Protein AF-A0A443S3N5-F1 (afdb_monomer)

pLDDT: mean 73.11, std 21.59, range [33.75, 98.62]

Mean predicted aligned error: 18.31 Å

Solvent-accessible surface area (backbone atoms only 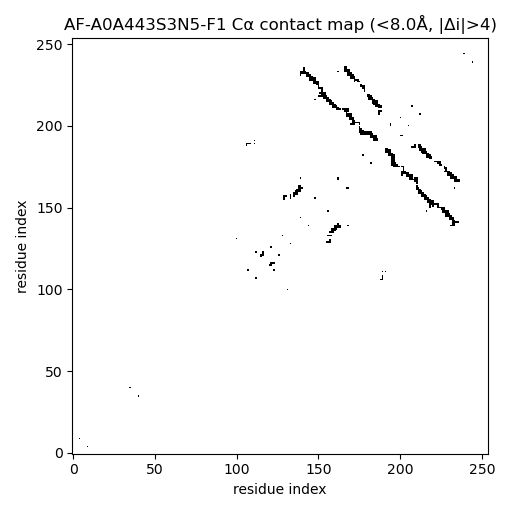— not 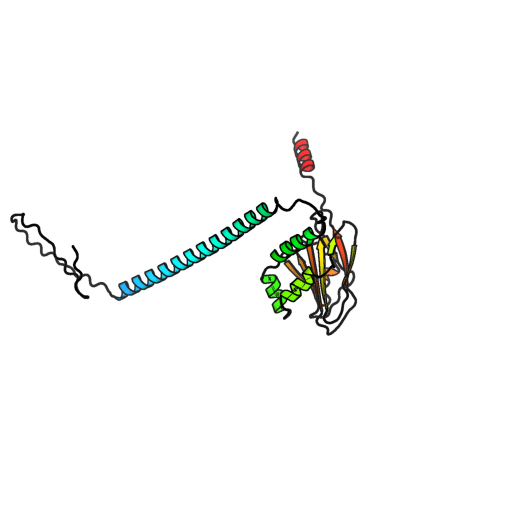comparable to full-atom values): 15302 Å² total; per-residue (Å²): 138,91,81,92,63,82,96,81,64,89,81,83,81,80,85,76,76,96,78,73,86,86,77,95,73,94,69,86,75,78,79,76,79,76,80,74,56,64,66,60,55,51,52,52,51,51,52,52,51,54,53,51,50,53,52,51,52,53,50,52,52,51,51,53,53,51,50,55,55,48,53,56,56,49,52,57,55,52,58,63,62,63,70,76,82,72,88,70,90,78,93,77,82,65,64,63,54,58,54,53,46,53,54,54,52,73,54,62,44,71,65,60,51,53,51,47,45,69,78,38,92,61,59,68,69,58,55,51,46,46,63,71,68,46,86,45,70,44,73,45,41,73,58,84,45,73,52,74,49,79,55,48,66,66,39,73,48,50,37,40,41,30,29,88,84,65,33,34,30,37,38,29,25,92,61,62,59,42,41,82,88,19,35,40,33,44,35,39,79,88,47,76,42,84,43,42,28,73,46,62,68,45,61,37,77,42,70,46,93,40,32,46,40,37,42,38,36,42,32,82,53,88,66,77,53,71,59,38,50,41,36,37,22,29,46,82,72,77,73,76,53,62,64,58,57,46,51,53,54,57,66,72,74,114

Nearest PDB structures (foldseek):
  1sfp-assembly1_A-2  TM=7.087E-01  e=7.069E-05  Bos taurus
  1spp-assembly1_B  TM=7.211E-01  e=2.051E-03  Sus scrofa
  1spp-assembly1_A  TM=6.926E-01  e=2.742E-03  Sus scrofa
  5gu5-assembly1_A  TM=5.080E-01  e=2.742E-03  Mus musculus
  8k11-assembly1_B  TM=4.249E-01  e=2.855E-01  Homo sapiens

Foldseek 3Di:
DADDDDDDDRDDDDDDDPDDDDDDDDDPPPPPPPPDDVVVVVVVVVVVVVVVVVVVVVVVVVVVVVVVVVVVVVVVVVVVVVVPPPPDDDDDPDVVVVVVLVVVVVLCDVVVVVVCCVLDVDDPVVVSCQVVVDPQEEEAAQDKDKDWAAFDAQDKHKHKYAYPVWFKKWKAFCADAAADSWWKWKDARNDIDTDYGRRCPRNDTDIGPTRIIMIMTGHNGDDTDGITMMMMHGDPDPPPPVVVVVVVVVVVVD

Structure (mmCIF, N/CA/C/O backbone):
data_AF-A0A443S3N5-F1
#
_entry.id   AF-A0A443S3N5-F1
#
loop_
_atom_site.group_PDB
_atom_site.id
_atom_site.type_symbol
_atom_site.label_atom_id
_atom_site.label_alt_id
_atom_site.label_comp_id
_atom_site.label_asym_id
_atom_site.label_entity_id
_atom_site.label_seq_id
_atom_site.pdbx_PDB_ins_code
_atom_site.Cartn_x
_atom_site.Cartn_y
_atom_site.Cartn_z
_atom_site.occupancy
_atom_site.B_iso_or_equiv
_atom_site.auth_seq_id
_atom_site.auth_comp_id
_atom_site.auth_asym_id
_atom_site.auth_atom_id
_atom_site.pdbx_PDB_model_num
ATOM 1 N N . MET A 1 1 ? 11.471 78.194 -14.679 1.00 44.59 1 MET A N 1
ATOM 2 C CA . MET A 1 1 ? 11.005 77.476 -15.885 1.00 44.59 1 MET A CA 1
ATOM 3 C C . MET A 1 1 ? 12.242 76.879 -16.533 1.00 44.59 1 MET A C 1
ATOM 5 O O . MET A 1 1 ? 13.174 77.632 -16.765 1.00 44.59 1 MET A O 1
ATOM 9 N N . PHE A 1 2 ? 12.315 75.558 -16.704 1.00 37.72 2 PHE A N 1
ATOM 10 C CA . PHE A 1 2 ? 13.486 74.901 -17.297 1.00 37.72 2 PHE A CA 1
ATOM 11 C C . PHE A 1 2 ? 13.212 74.649 -18.780 1.00 37.72 2 PHE A C 1
ATOM 13 O O . PHE A 1 2 ? 12.284 73.916 -19.113 1.00 37.72 2 PHE A O 1
ATOM 20 N N . THR A 1 3 ? 13.994 75.263 -19.664 1.00 45.47 3 THR A N 1
ATOM 21 C CA . THR A 1 3 ? 14.007 74.958 -21.101 1.00 45.47 3 THR A CA 1
ATOM 22 C C . THR A 1 3 ? 15.153 74.000 -21.391 1.00 45.47 3 THR A C 1
ATOM 24 O O . THR A 1 3 ? 16.305 74.289 -21.083 1.00 45.47 3 THR A O 1
ATOM 27 N N . TYR A 1 4 ? 14.824 72.841 -21.957 1.00 35.41 4 TYR A N 1
ATOM 28 C CA . TYR A 1 4 ? 15.794 71.818 -22.335 1.00 35.41 4 TYR A CA 1
ATOM 29 C C . TYR A 1 4 ? 16.444 72.213 -23.667 1.00 35.41 4 TYR A C 1
ATOM 31 O O . TYR A 1 4 ? 15.754 72.290 -24.683 1.00 35.41 4 TYR A O 1
ATOM 39 N N . VAL A 1 5 ? 17.758 72.448 -23.678 1.00 43.16 5 VAL A N 1
ATOM 40 C CA . VAL A 1 5 ? 18.537 72.638 -24.909 1.00 43.16 5 VAL A CA 1
ATOM 41 C C . VAL A 1 5 ? 19.664 71.606 -24.931 1.00 43.16 5 VAL A C 1
ATOM 43 O O . VAL A 1 5 ? 20.577 71.655 -24.122 1.00 43.16 5 VAL A O 1
ATOM 46 N N . SER A 1 6 ? 19.538 70.642 -25.844 1.00 50.00 6 SER A N 1
ATOM 47 C CA . SER A 1 6 ? 20.599 69.821 -26.449 1.00 50.00 6 SER A CA 1
ATOM 48 C C . SER A 1 6 ? 21.860 69.493 -25.614 1.00 50.00 6 SER A C 1
ATOM 50 O O . SER A 1 6 ? 22.855 70.210 -25.618 1.00 50.00 6 SER A O 1
ATOM 52 N N . ASN A 1 7 ? 21.819 68.294 -25.041 1.00 54.44 7 ASN A N 1
ATOM 53 C CA . ASN A 1 7 ? 22.862 67.283 -24.831 1.00 54.44 7 ASN A CA 1
ATOM 54 C C . ASN A 1 7 ? 24.239 67.518 -24.202 1.00 54.44 7 ASN A C 1
ATOM 56 O O . ASN A 1 7 ? 24.823 66.483 -23.920 1.00 54.44 7 ASN A O 1
ATOM 60 N N . ASP A 1 8 ? 24.742 68.706 -23.858 1.00 49.53 8 ASP A N 1
ATOM 61 C CA . ASP A 1 8 ? 26.007 68.721 -23.076 1.00 49.53 8 ASP A CA 1
ATOM 62 C C . ASP A 1 8 ? 26.184 69.822 -22.021 1.00 49.53 8 ASP A C 1
ATOM 64 O O . ASP A 1 8 ? 27.174 69.789 -21.295 1.00 49.53 8 ASP A O 1
ATOM 68 N N . TYR A 1 9 ? 25.229 70.735 -21.814 1.00 45.62 9 TYR A N 1
ATOM 69 C CA . TYR A 1 9 ? 25.302 71.681 -20.690 1.00 45.62 9 TYR A CA 1
ATOM 70 C C . TYR A 1 9 ? 23.919 72.026 -20.125 1.00 45.62 9 TYR A C 1
ATOM 72 O O . TYR A 1 9 ? 22.977 72.288 -20.866 1.00 45.62 9 TYR A O 1
ATOM 80 N N . ILE A 1 10 ? 23.803 72.054 -18.791 1.00 46.88 10 ILE A N 1
ATOM 81 C CA . ILE A 1 10 ? 22.663 72.664 -18.093 1.00 46.88 10 ILE A CA 1
ATOM 82 C C . ILE A 1 10 ? 23.037 74.120 -17.827 1.00 46.88 10 ILE A C 1
ATOM 84 O O . ILE A 1 10 ? 23.862 74.407 -16.959 1.00 46.88 10 ILE A O 1
ATOM 88 N N . GLU A 1 11 ? 22.441 75.040 -18.576 1.00 44.25 11 GLU A N 1
ATOM 89 C CA . GLU A 1 11 ? 22.600 76.471 -18.339 1.00 44.25 11 GLU A CA 1
ATOM 90 C C . GLU A 1 11 ? 21.550 76.931 -17.313 1.00 44.25 11 GLU A C 1
ATOM 92 O O . GLU A 1 11 ? 20.346 76.939 -17.574 1.00 44.25 11 GLU A O 1
ATOM 97 N N . CYS A 1 12 ? 21.993 77.265 -16.099 1.00 40.56 12 CYS A N 1
ATOM 98 C CA . CYS A 1 12 ? 21.127 77.832 -15.066 1.00 40.56 12 CYS A CA 1
ATOM 99 C C . CYS A 1 12 ? 20.972 79.339 -15.292 1.00 40.56 12 CYS A C 1
ATOM 101 O O . CYS A 1 12 ? 21.786 80.129 -14.814 1.00 40.56 12 CYS A O 1
ATOM 103 N N . THR A 1 13 ? 19.908 79.758 -15.972 1.00 47.44 13 THR A N 1
ATOM 104 C CA . THR A 1 13 ? 19.515 81.171 -16.007 1.00 47.44 13 THR A CA 1
ATOM 105 C C . THR A 1 13 ? 18.765 81.506 -14.714 1.00 47.44 13 THR A C 1
ATOM 107 O O . THR A 1 13 ? 17.619 81.097 -14.522 1.00 47.44 13 THR A O 1
ATOM 110 N N . MET A 1 14 ? 19.408 82.224 -13.788 1.00 46.44 14 MET A N 1
ATOM 111 C CA . MET A 1 14 ? 18.693 82.849 -12.672 1.00 46.44 14 MET A CA 1
ATOM 112 C C . MET A 1 14 ? 17.976 84.095 -13.195 1.00 46.44 14 MET A C 1
ATOM 114 O O . MET A 1 14 ? 18.623 85.056 -13.603 1.00 46.44 14 MET A O 1
ATOM 118 N N . LEU A 1 15 ? 16.643 84.076 -13.180 1.00 44.78 15 LEU A N 1
ATOM 119 C CA . LEU A 1 15 ? 15.837 85.287 -13.315 1.00 44.78 15 LEU A CA 1
ATOM 120 C C . LEU A 1 15 ? 15.996 86.090 -12.020 1.00 44.78 15 LEU A C 1
ATOM 122 O O . LEU A 1 15 ? 15.483 85.682 -10.978 1.00 44.78 15 LEU A O 1
ATOM 126 N N . PHE A 1 16 ? 16.739 87.192 -12.081 1.00 45.56 16 PHE A N 1
ATOM 127 C CA . PHE A 1 16 ? 16.712 88.207 -11.035 1.00 45.56 16 PHE A CA 1
ATOM 128 C C . PHE A 1 16 ? 15.602 89.203 -11.366 1.00 45.56 16 PHE A C 1
ATOM 130 O O . PHE A 1 16 ? 15.544 89.736 -12.469 1.00 45.56 16 PHE A O 1
ATOM 137 N N . ASP A 1 17 ? 14.701 89.385 -10.407 1.00 47.09 17 ASP A N 1
ATOM 138 C CA . ASP A 1 17 ? 13.668 90.415 -10.410 1.00 47.09 17 ASP A CA 1
ATOM 139 C C . ASP A 1 17 ? 14.353 91.779 -10.198 1.00 47.09 17 ASP A C 1
ATOM 141 O O . ASP A 1 17 ? 15.136 91.942 -9.256 1.00 47.09 17 ASP A O 1
ATOM 145 N N . ASP A 1 18 ? 14.100 92.740 -11.087 1.00 49.28 18 ASP A N 1
ATOM 146 C CA . ASP A 1 18 ? 14.873 93.982 -11.295 1.00 49.28 18 ASP A CA 1
ATOM 147 C C . ASP A 1 18 ? 14.702 95.060 -10.202 1.00 49.28 18 ASP A C 1
ATOM 149 O O . ASP A 1 18 ? 14.821 96.258 -10.449 1.00 49.28 18 ASP A O 1
ATOM 153 N N . ASN A 1 19 ? 14.448 94.676 -8.953 1.00 53.84 19 ASN A N 1
ATOM 154 C CA . ASN A 1 19 ? 14.294 95.627 -7.857 1.00 53.84 19 ASN A CA 1
ATOM 155 C C . ASN A 1 19 ? 15.086 95.201 -6.625 1.00 53.84 19 ASN A C 1
ATOM 157 O O . ASN A 1 19 ? 14.495 94.856 -5.606 1.00 53.84 19 ASN A O 1
ATOM 161 N N . PHE A 1 20 ? 16.419 95.283 -6.666 1.00 43.84 20 PHE A N 1
ATOM 162 C CA . PHE A 1 20 ? 17.161 95.527 -5.428 1.00 43.84 20 PHE A CA 1
ATOM 163 C C . PHE A 1 20 ? 18.487 96.253 -5.661 1.00 43.84 20 PHE A C 1
ATOM 165 O O . PHE A 1 20 ? 19.402 95.778 -6.331 1.00 43.84 20 PHE A O 1
ATOM 172 N N . VAL A 1 21 ? 18.547 97.444 -5.071 1.00 45.81 21 VAL A N 1
ATOM 173 C CA . VAL A 1 21 ? 19.652 98.393 -5.095 1.00 45.81 21 VAL A CA 1
ATOM 174 C C . VAL A 1 21 ? 20.856 97.837 -4.330 1.00 45.81 21 VAL A C 1
ATOM 176 O O . VAL A 1 21 ? 20.803 97.578 -3.132 1.00 45.81 21 VAL A O 1
ATOM 179 N N . ASP A 1 22 ? 21.937 97.669 -5.081 1.00 50.25 22 ASP A N 1
ATOM 180 C CA . ASP A 1 22 ? 23.312 98.068 -4.780 1.00 50.25 22 ASP A CA 1
ATOM 181 C C . ASP A 1 22 ? 23.783 97.981 -3.312 1.00 50.25 22 ASP A C 1
ATOM 183 O O . ASP A 1 22 ? 23.645 98.908 -2.517 1.00 50.25 22 ASP A O 1
ATOM 187 N N . THR A 1 23 ? 24.469 96.888 -2.970 1.00 46.44 23 THR A N 1
ATOM 188 C CA . THR A 1 23 ? 25.600 96.945 -2.031 1.00 46.44 23 THR A CA 1
ATOM 189 C C . THR A 1 23 ? 26.652 95.896 -2.387 1.00 46.44 23 THR A C 1
ATOM 191 O O . THR A 1 23 ? 26.477 94.686 -2.250 1.00 46.44 23 THR A O 1
ATOM 194 N N . LYS A 1 24 ? 27.800 96.408 -2.830 1.00 51.16 24 LYS A N 1
ATOM 195 C CA . LYS A 1 24 ? 29.074 95.715 -3.034 1.00 51.16 24 LYS A CA 1
ATOM 196 C C . LYS A 1 24 ? 29.395 94.691 -1.937 1.00 51.16 24 LYS A C 1
ATOM 198 O O . LYS A 1 24 ? 29.743 95.059 -0.817 1.00 51.16 24 LYS A O 1
ATOM 203 N N . ARG A 1 25 ? 29.497 93.419 -2.328 1.00 43.44 25 ARG A N 1
ATOM 204 C CA . ARG A 1 25 ? 30.559 92.506 -1.871 1.00 43.44 25 ARG A CA 1
ATOM 205 C C . ARG A 1 25 ? 30.738 91.381 -2.885 1.00 43.44 25 ARG A C 1
ATOM 207 O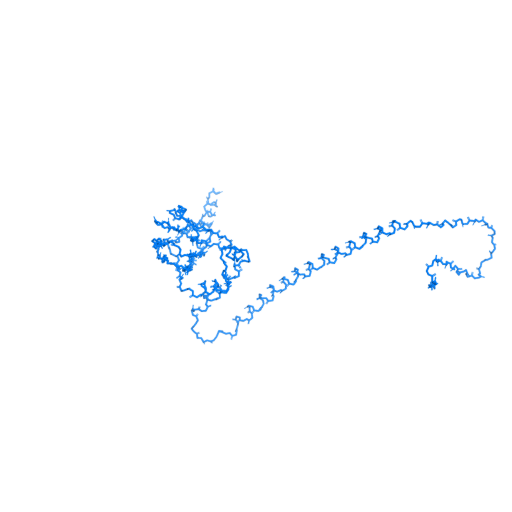 O . ARG A 1 25 ? 30.003 90.402 -2.902 1.00 43.44 25 ARG A O 1
ATOM 214 N N . SER A 1 26 ? 31.759 91.556 -3.718 1.00 52.62 26 SER A N 1
ATOM 215 C CA . SER A 1 26 ? 32.372 90.515 -4.538 1.00 52.62 26 SER A CA 1
ATOM 216 C C . SER A 1 26 ? 32.720 89.304 -3.662 1.00 52.62 26 SER A C 1
ATOM 218 O O . SER A 1 26 ? 33.676 89.327 -2.886 1.00 52.62 26 SER A O 1
ATOM 220 N N . LYS A 1 27 ? 31.909 88.251 -3.759 1.00 49.84 27 LYS A N 1
ATOM 221 C CA . LYS A 1 27 ? 32.319 86.878 -3.476 1.00 49.84 27 LYS A CA 1
ATOM 222 C C . LYS A 1 27 ? 32.252 86.156 -4.810 1.00 49.84 27 LYS A C 1
ATOM 224 O O . LYS A 1 27 ? 31.162 85.869 -5.291 1.00 49.84 27 LYS A O 1
ATOM 229 N N . GLN A 1 28 ? 33.413 85.894 -5.407 1.00 51.84 28 GLN A N 1
ATOM 230 C CA . GLN A 1 28 ? 33.534 84.905 -6.473 1.00 51.84 28 GLN A CA 1
ATOM 231 C C . GLN A 1 28 ? 33.019 83.574 -5.922 1.00 51.84 28 GLN A C 1
ATOM 233 O O . GLN A 1 28 ? 33.701 82.887 -5.162 1.00 51.84 28 GLN A O 1
ATOM 238 N N . SER A 1 29 ? 31.783 83.229 -6.263 1.00 50.41 29 SER A N 1
ATOM 239 C CA . SER A 1 29 ? 31.276 81.878 -6.120 1.00 50.41 29 SER A CA 1
ATOM 240 C C . SER A 1 29 ? 32.044 81.022 -7.122 1.00 50.41 29 SER A C 1
ATOM 242 O O . SER A 1 29 ? 31.748 80.999 -8.314 1.00 50.41 29 SER A O 1
ATOM 244 N N . HIS A 1 30 ? 33.091 80.346 -6.646 1.00 45.75 30 HIS A N 1
ATOM 245 C CA . HIS A 1 30 ? 33.722 79.270 -7.396 1.00 45.75 30 HIS A CA 1
ATOM 246 C C . HIS A 1 30 ? 32.669 78.193 -7.656 1.00 45.75 30 HIS A C 1
ATOM 248 O O . HIS A 1 30 ? 32.371 77.365 -6.795 1.00 45.75 30 HIS A O 1
ATOM 254 N N . CYS A 1 31 ? 32.093 78.230 -8.854 1.00 48.62 31 CYS A N 1
ATOM 255 C CA . CYS A 1 31 ? 31.265 77.165 -9.381 1.00 48.62 31 CYS A CA 1
ATOM 256 C C . CYS A 1 31 ? 32.191 75.963 -9.612 1.00 48.62 31 CYS A C 1
ATOM 258 O O . CYS A 1 31 ? 32.891 75.883 -10.621 1.00 48.62 31 CYS A O 1
ATOM 260 N N . ARG A 1 32 ? 32.295 75.071 -8.619 1.00 52.47 32 ARG A N 1
ATOM 261 C CA . ARG A 1 32 ? 32.972 73.786 -8.795 1.00 52.47 32 ARG A CA 1
ATOM 262 C C . ARG A 1 32 ? 32.095 72.943 -9.707 1.00 52.47 32 ARG A C 1
ATOM 264 O O . ARG A 1 32 ? 31.075 72.419 -9.271 1.00 52.47 32 ARG A O 1
ATOM 271 N N . VAL A 1 33 ? 32.510 72.819 -10.962 1.00 55.59 33 VAL A N 1
ATOM 272 C CA . VAL A 1 33 ? 32.003 71.786 -11.861 1.00 55.59 33 VAL A CA 1
ATOM 273 C C . VAL 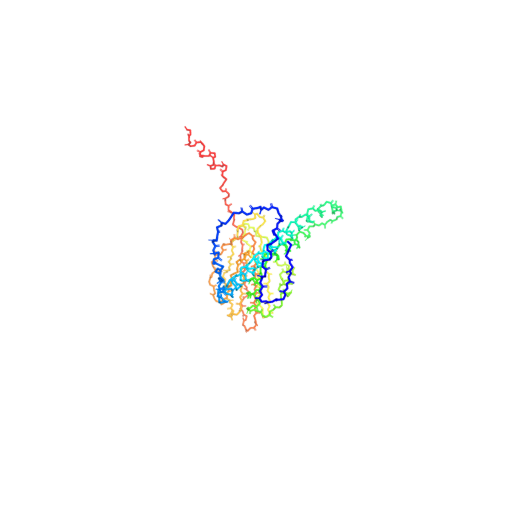A 1 33 ? 32.433 70.452 -11.255 1.00 55.59 33 VAL A C 1
ATOM 275 O O . VAL A 1 33 ? 33.608 70.094 -11.278 1.00 55.59 33 VAL A O 1
ATOM 278 N N . VAL A 1 34 ? 31.497 69.770 -10.597 1.00 62.28 34 VAL A N 1
ATOM 279 C CA . VAL A 1 34 ? 31.722 68.417 -10.091 1.00 62.28 34 VAL A CA 1
ATOM 280 C C . VAL A 1 34 ? 31.658 67.500 -11.299 1.00 62.28 34 VAL A C 1
ATOM 282 O O . VAL A 1 34 ? 30.585 67.226 -11.829 1.00 62.28 34 VAL A O 1
ATOM 285 N N . GLU A 1 35 ? 32.822 67.069 -11.765 1.00 68.38 35 GLU A N 1
ATOM 286 C CA . GLU A 1 35 ? 32.930 66.110 -12.853 1.00 68.38 35 GLU A CA 1
ATOM 287 C C . GLU A 1 35 ? 32.424 64.754 -12.341 1.00 68.38 35 GLU A C 1
ATOM 289 O O . GLU A 1 35 ? 33.090 64.054 -11.573 1.00 68.38 35 GLU A O 1
ATOM 294 N N . ILE A 1 36 ? 31.179 64.412 -12.682 1.00 73.69 36 ILE A N 1
ATOM 295 C CA . ILE A 1 36 ? 30.594 63.126 -12.308 1.00 73.69 36 ILE A CA 1
ATOM 296 C C . ILE A 1 36 ? 31.338 62.056 -13.101 1.00 73.69 36 ILE A C 1
ATOM 298 O O . ILE A 1 36 ? 31.193 61.938 -14.318 1.00 73.69 36 ILE A O 1
ATOM 302 N N . ASN A 1 37 ? 32.153 61.266 -12.406 1.00 84.75 37 ASN A N 1
ATOM 303 C CA . ASN A 1 37 ? 32.876 60.164 -13.022 1.00 84.75 37 ASN A CA 1
ATOM 304 C C . ASN A 1 37 ? 31.864 59.155 -13.597 1.00 84.75 37 ASN A C 1
ATOM 306 O O . ASN A 1 37 ? 31.099 58.517 -12.867 1.00 84.75 37 ASN A O 1
ATOM 310 N N . LYS A 1 38 ? 31.889 59.023 -14.929 1.00 85.88 38 LYS A N 1
ATOM 311 C CA . LYS A 1 38 ? 30.985 58.187 -15.736 1.00 85.88 38 LYS A CA 1
ATOM 312 C C . LYS A 1 38 ? 30.927 56.733 -15.255 1.00 85.88 38 LYS A C 1
ATOM 314 O O . LYS A 1 38 ? 29.896 56.085 -15.404 1.00 85.88 38 LYS A O 1
ATOM 319 N N . THR A 1 39 ? 31.990 56.243 -14.616 1.00 86.25 39 THR A N 1
ATOM 320 C CA . THR A 1 39 ? 32.053 54.896 -14.032 1.00 86.25 39 THR A CA 1
ATOM 321 C C . THR A 1 39 ? 31.076 54.735 -12.868 1.00 86.25 39 THR A C 1
ATOM 323 O O . THR A 1 39 ? 30.343 53.752 -12.818 1.00 86.25 39 THR A O 1
ATOM 326 N N . TYR A 1 40 ? 31.002 55.712 -11.957 1.00 85.25 40 TYR A N 1
ATOM 327 C CA . TYR A 1 40 ? 30.057 55.656 -10.836 1.00 85.25 40 TYR A CA 1
ATOM 328 C C . TYR A 1 40 ? 28.612 55.814 -11.305 1.00 85.25 40 TYR A C 1
ATOM 330 O O . TYR A 1 40 ? 27.727 55.157 -10.763 1.00 85.25 40 TYR A O 1
ATOM 338 N N . LEU A 1 41 ? 28.380 56.622 -12.345 1.00 86.31 41 LEU A N 1
ATOM 339 C CA . LEU A 1 41 ? 27.061 56.737 -12.965 1.00 86.31 41 LEU A CA 1
ATOM 340 C C . LEU A 1 41 ? 26.623 55.401 -13.584 1.00 86.31 41 LEU A C 1
ATOM 342 O O . LEU A 1 41 ? 25.505 54.956 -13.343 1.00 86.31 41 LEU A O 1
ATOM 346 N N . LEU A 1 42 ? 27.513 54.724 -14.317 1.00 88.50 42 LEU A N 1
ATOM 347 C CA . LEU A 1 42 ? 27.230 53.412 -14.904 1.00 88.50 42 LEU A CA 1
ATOM 348 C C . LEU A 1 42 ? 26.936 52.354 -13.829 1.00 88.50 42 LEU A C 1
ATOM 350 O O . LEU A 1 42 ? 25.961 51.616 -13.950 1.00 88.50 42 LEU A O 1
ATOM 354 N N . ILE A 1 43 ? 27.736 52.307 -12.758 1.00 89.31 43 ILE A N 1
ATOM 355 C CA . ILE A 1 43 ? 27.509 51.386 -11.633 1.00 89.31 43 ILE A CA 1
ATOM 356 C C . ILE A 1 43 ? 26.153 51.666 -10.975 1.00 89.31 43 ILE A C 1
ATOM 358 O O . ILE A 1 43 ? 25.395 50.730 -10.731 1.00 89.31 43 ILE A O 1
ATOM 362 N N . ALA A 1 44 ? 25.811 52.935 -10.734 1.00 88.88 44 ALA A N 1
ATOM 363 C CA . ALA A 1 44 ? 24.524 53.308 -10.153 1.00 88.88 44 ALA A CA 1
ATOM 364 C C . ALA A 1 44 ? 23.340 52.873 -11.035 1.00 88.88 44 ALA A C 1
ATOM 366 O O . ALA A 1 44 ? 22.348 52.362 -10.516 1.00 88.88 44 ALA A O 1
ATOM 367 N N . VAL A 1 45 ? 23.460 53.006 -12.361 1.00 91.81 45 VAL A N 1
ATOM 368 C CA . VAL A 1 45 ? 22.440 52.540 -13.315 1.00 91.81 45 VAL A CA 1
ATOM 369 C C . VAL A 1 45 ? 22.302 51.018 -13.279 1.00 91.81 45 VAL A C 1
ATOM 371 O O . VAL A 1 45 ? 21.182 50.518 -13.208 1.00 91.81 45 VAL A O 1
ATOM 374 N N . ILE A 1 46 ? 23.410 50.270 -13.272 1.00 92.56 46 ILE A N 1
ATOM 375 C CA . ILE A 1 46 ? 23.372 48.801 -13.193 1.00 92.56 46 ILE A CA 1
ATOM 376 C C . ILE A 1 46 ? 22.696 48.350 -11.896 1.00 92.56 46 ILE A C 1
ATOM 378 O O . ILE A 1 46 ? 21.799 47.510 -11.934 1.00 92.56 46 ILE A O 1
ATOM 382 N N . VAL A 1 47 ? 23.077 48.935 -10.756 1.00 92.31 47 VAL A N 1
ATOM 383 C CA . VAL A 1 47 ? 22.462 48.627 -9.458 1.00 92.31 47 VAL A CA 1
ATOM 384 C C . VAL A 1 47 ? 20.957 48.902 -9.503 1.00 92.31 47 VAL A C 1
ATOM 386 O O . VAL A 1 47 ? 20.173 48.029 -9.136 1.00 92.31 47 VAL A O 1
ATOM 389 N N . LEU A 1 48 ? 20.536 50.058 -10.023 1.00 91.69 48 LEU A N 1
ATOM 390 C CA . LEU A 1 48 ? 19.120 50.406 -10.156 1.00 91.69 48 LEU A CA 1
ATOM 391 C C . LEU A 1 48 ? 18.347 49.390 -11.015 1.00 91.69 48 LEU A C 1
ATOM 393 O O . LEU A 1 48 ? 17.251 48.982 -10.637 1.00 91.69 48 LEU A O 1
ATOM 397 N N . VAL A 1 49 ? 18.922 48.945 -12.137 1.00 92.69 49 VAL A N 1
ATOM 398 C CA . VAL A 1 49 ? 18.309 47.938 -13.019 1.00 92.69 49 VAL A CA 1
ATOM 399 C C . VAL A 1 49 ? 18.168 46.590 -12.311 1.00 92.69 49 VAL A C 1
ATOM 401 O O . VAL A 1 49 ? 17.105 45.975 -12.381 1.00 92.69 49 VAL A O 1
ATOM 404 N N . VAL A 1 50 ? 19.193 46.143 -11.579 1.00 92.69 50 VAL A N 1
ATOM 405 C CA . VAL A 1 50 ? 19.133 44.892 -10.802 1.00 92.69 50 VAL A CA 1
ATOM 406 C C . VAL A 1 50 ? 18.033 44.957 -9.736 1.00 92.69 50 VAL A C 1
ATOM 408 O O . VAL A 1 50 ? 17.249 44.014 -9.607 1.00 92.69 50 VAL A O 1
ATOM 411 N N . PHE A 1 51 ? 17.919 46.079 -9.017 1.00 91.69 51 PHE A N 1
ATOM 412 C CA . PHE A 1 51 ? 16.846 46.286 -8.039 1.00 91.69 51 PHE A CA 1
ATOM 413 C C . PHE A 1 51 ? 15.456 46.290 -8.687 1.00 91.69 51 PHE A C 1
ATOM 415 O O . PHE A 1 51 ? 14.531 45.686 -8.143 1.00 91.69 51 PHE A O 1
ATOM 422 N N . LEU A 1 52 ? 15.305 46.916 -9.858 1.00 90.69 52 LEU A N 1
ATOM 423 C CA . LEU A 1 52 ? 14.039 46.941 -10.593 1.00 90.69 52 LEU A CA 1
ATOM 424 C C . LEU A 1 52 ? 13.606 45.527 -11.014 1.00 90.69 52 LEU A C 1
ATOM 426 O O . LEU A 1 52 ? 12.451 45.155 -10.822 1.00 90.69 52 LEU A O 1
ATOM 430 N N . ILE A 1 53 ? 14.536 44.718 -11.533 1.00 91.25 53 ILE A N 1
ATOM 431 C CA . ILE A 1 53 ? 14.265 43.326 -11.924 1.00 91.25 53 ILE A CA 1
ATOM 432 C C . ILE A 1 53 ? 13.841 42.502 -10.703 1.00 91.25 53 ILE A C 1
ATOM 434 O O . ILE A 1 53 ? 12.830 41.805 -10.756 1.00 91.25 53 ILE A O 1
ATOM 438 N N . ALA A 1 54 ? 14.559 42.616 -9.581 1.00 90.62 54 ALA A N 1
ATOM 439 C CA . ALA A 1 54 ? 14.211 41.908 -8.349 1.00 90.62 54 ALA A CA 1
ATOM 440 C C . ALA A 1 54 ? 12.815 42.296 -7.820 1.00 90.62 54 ALA A C 1
ATOM 442 O O . ALA A 1 54 ? 12.053 41.438 -7.364 1.00 90.62 54 ALA A O 1
ATOM 443 N N . PHE A 1 55 ? 12.449 43.576 -7.919 1.00 91.81 55 PHE A N 1
ATOM 444 C CA . PHE A 1 55 ? 11.128 44.069 -7.531 1.00 91.81 55 PHE A CA 1
ATOM 445 C C . PHE A 1 55 ? 10.013 43.528 -8.441 1.00 91.81 55 PHE A C 1
ATOM 447 O O . PHE A 1 55 ? 8.975 43.083 -7.954 1.00 91.81 55 PHE A O 1
ATOM 454 N N . ILE A 1 56 ? 10.240 43.483 -9.758 1.00 91.00 56 ILE A N 1
ATOM 455 C CA . ILE A 1 56 ? 9.282 42.902 -10.712 1.00 91.00 56 ILE A CA 1
ATOM 456 C C . ILE A 1 56 ? 9.103 41.402 -10.447 1.00 91.00 56 ILE A C 1
ATOM 458 O O . ILE A 1 56 ? 7.972 40.924 -10.379 1.00 91.00 56 ILE A O 1
ATOM 462 N N . CYS A 1 57 ? 10.194 40.661 -10.232 1.00 91.44 57 CYS A N 1
ATOM 463 C CA . CYS A 1 57 ? 10.134 39.227 -9.947 1.00 91.44 57 CYS A CA 1
ATOM 464 C C . CYS A 1 57 ? 9.354 38.921 -8.660 1.00 91.44 57 CYS A C 1
ATOM 466 O O . CYS A 1 57 ? 8.509 38.028 -8.655 1.00 91.44 57 CYS A O 1
ATOM 468 N N . THR A 1 58 ? 9.586 39.673 -7.579 1.00 90.44 58 THR A N 1
ATOM 469 C CA . THR A 1 58 ? 8.837 39.479 -6.324 1.00 90.44 58 THR A CA 1
ATOM 470 C C . THR A 1 58 ? 7.360 39.854 -6.471 1.00 90.44 58 THR A C 1
ATOM 472 O O . THR A 1 58 ? 6.501 39.131 -5.965 1.00 90.44 58 THR A O 1
ATOM 475 N N . GLY A 1 59 ? 7.044 40.906 -7.235 1.00 92.31 59 GLY A N 1
ATOM 476 C CA . GLY A 1 59 ? 5.669 41.265 -7.587 1.00 92.31 59 GLY A CA 1
ATOM 477 C C . GLY A 1 59 ? 4.941 40.170 -8.375 1.00 92.31 59 GLY A C 1
ATOM 478 O O . GLY A 1 59 ? 3.809 39.824 -8.041 1.00 92.31 59 GLY A O 1
ATOM 479 N N . LEU A 1 60 ? 5.597 39.568 -9.373 1.00 90.19 60 LEU A N 1
ATOM 480 C CA . LEU A 1 60 ? 5.026 38.471 -10.164 1.00 90.19 60 LEU A CA 1
ATOM 481 C C . LEU A 1 60 ? 4.779 37.215 -9.321 1.00 90.19 60 LEU A C 1
ATOM 483 O O . LEU A 1 60 ? 3.713 36.612 -9.435 1.00 90.19 60 LEU A O 1
ATOM 487 N N . ILE A 1 61 ? 5.711 36.856 -8.431 1.00 90.25 61 ILE A N 1
ATOM 488 C CA . ILE A 1 61 ? 5.531 35.736 -7.491 1.00 90.25 61 ILE A CA 1
ATOM 489 C C . ILE A 1 61 ? 4.324 35.992 -6.579 1.00 90.25 61 ILE A C 1
ATOM 491 O O . ILE A 1 61 ? 3.503 35.099 -6.373 1.00 90.25 61 ILE A O 1
ATOM 495 N N . PHE A 1 62 ? 4.170 37.217 -6.069 1.00 90.12 62 PHE A N 1
ATOM 496 C CA . PHE A 1 62 ? 3.039 37.581 -5.217 1.00 90.12 62 PHE A CA 1
ATOM 497 C C . PHE A 1 62 ? 1.695 37.525 -5.961 1.00 90.12 62 PHE A C 1
ATOM 499 O O . PHE A 1 62 ? 0.719 37.003 -5.422 1.00 90.12 62 PHE A O 1
ATOM 506 N N . ILE A 1 63 ? 1.642 38.011 -7.208 1.00 88.88 63 ILE A N 1
ATOM 507 C CA . ILE A 1 63 ? 0.449 37.914 -8.064 1.00 88.88 63 ILE A CA 1
ATOM 508 C C . ILE A 1 63 ? 0.094 36.446 -8.319 1.00 88.88 63 ILE A C 1
ATOM 510 O O . ILE A 1 63 ? -1.066 36.068 -8.171 1.00 88.88 63 ILE A O 1
ATOM 514 N N . HIS A 1 64 ? 1.083 35.608 -8.634 1.00 87.94 64 HIS A N 1
ATOM 515 C CA . HIS A 1 64 ? 0.863 34.183 -8.873 1.00 87.94 64 HIS A CA 1
ATOM 516 C C . HIS A 1 64 ? 0.342 33.468 -7.618 1.00 87.94 64 HIS A C 1
ATOM 518 O O . HIS A 1 64 ? -0.576 32.655 -7.703 1.00 87.94 64 HIS A O 1
ATOM 524 N N . PHE A 1 65 ? 0.871 33.805 -6.438 1.00 85.56 65 PHE A N 1
ATOM 525 C CA . PHE A 1 65 ? 0.383 33.268 -5.168 1.00 85.56 65 PHE A CA 1
ATOM 526 C C . PHE A 1 65 ? -1.058 33.713 -4.871 1.00 85.56 65 PHE A C 1
ATOM 528 O O . PHE A 1 65 ? -1.876 32.919 -4.412 1.00 85.56 65 PHE A O 1
ATOM 535 N N . LYS A 1 66 ? -1.404 34.970 -5.179 1.00 86.62 66 LYS A N 1
ATOM 536 C CA . LYS A 1 66 ? -2.775 35.481 -5.031 1.00 86.62 66 LYS A CA 1
ATOM 537 C C . LYS A 1 66 ? -3.764 34.858 -6.014 1.00 86.62 66 LYS A C 1
ATOM 539 O O . LYS A 1 66 ? -4.906 34.640 -5.626 1.00 86.62 66 LYS A O 1
ATOM 544 N N . LEU A 1 67 ? -3.335 34.550 -7.237 1.00 82.00 67 LEU A N 1
ATOM 545 C CA . LEU A 1 67 ? -4.141 33.816 -8.217 1.00 82.00 67 LEU A CA 1
ATOM 546 C C . LEU A 1 67 ? -4.451 32.394 -7.739 1.00 82.00 67 LEU A C 1
ATOM 548 O O . LEU A 1 67 ? -5.614 32.007 -7.765 1.00 82.00 67 LEU A O 1
ATOM 552 N N . ILE A 1 68 ? -3.456 31.676 -7.204 1.00 80.44 68 ILE A N 1
ATOM 553 C CA . ILE A 1 68 ? -3.655 30.333 -6.631 1.00 80.44 68 ILE A CA 1
ATOM 554 C C . ILE A 1 68 ? -4.671 30.380 -5.476 1.00 80.44 68 ILE A C 1
ATOM 556 O O . ILE A 1 68 ? -5.633 29.618 -5.464 1.00 80.44 68 ILE A O 1
ATOM 560 N N . GLN A 1 69 ? -4.530 31.336 -4.549 1.00 77.44 69 GLN A N 1
ATOM 561 C CA . GLN A 1 69 ? -5.496 31.502 -3.451 1.00 77.44 69 GLN A CA 1
ATOM 562 C C . GLN A 1 69 ? -6.909 31.865 -3.942 1.00 77.44 69 GLN A C 1
ATOM 564 O O . GLN A 1 69 ? -7.904 31.470 -3.332 1.00 77.44 69 GLN A O 1
ATOM 569 N N . ALA A 1 70 ? -7.018 32.640 -5.025 1.00 73.75 70 ALA A N 1
ATOM 570 C CA . ALA A 1 70 ? -8.307 32.996 -5.604 1.00 73.75 70 ALA A CA 1
ATOM 571 C C . ALA A 1 70 ? -8.989 31.777 -6.247 1.00 73.75 70 ALA A C 1
ATOM 573 O O . ALA A 1 70 ? -10.185 31.584 -6.028 1.00 73.75 70 ALA A O 1
ATOM 574 N N . GLU A 1 71 ? -8.248 30.931 -6.968 1.00 70.62 71 GLU A N 1
ATOM 575 C CA . GLU A 1 71 ? -8.774 29.687 -7.549 1.00 70.62 71 GLU A CA 1
ATOM 576 C C . GLU A 1 71 ? -9.285 28.713 -6.479 1.00 70.62 71 GLU A C 1
ATOM 578 O O . GLU A 1 71 ? -10.374 28.152 -6.642 1.00 70.62 71 GLU A O 1
ATOM 583 N N . GLU A 1 72 ? -8.580 28.588 -5.350 1.00 66.38 72 GLU A N 1
ATOM 584 C CA . GLU A 1 72 ? -9.027 27.786 -4.199 1.00 66.38 72 GLU A CA 1
ATOM 585 C C . GLU A 1 72 ? -10.342 28.328 -3.599 1.00 66.38 72 GLU A C 1
ATOM 587 O O . GLU A 1 72 ? -11.272 27.572 -3.322 1.00 66.38 72 GLU A O 1
ATOM 592 N N . SER A 1 73 ? -10.490 29.654 -3.491 1.00 53.75 73 SER A N 1
ATOM 593 C CA . SER A 1 73 ? -11.714 30.277 -2.950 1.00 53.75 73 SER A CA 1
ATOM 594 C C . SER A 1 73 ? -12.930 30.213 -3.893 1.00 53.75 73 SER A C 1
ATOM 596 O O . SER A 1 73 ? -14.084 30.219 -3.447 1.00 53.75 73 SER A O 1
ATOM 598 N N . VAL A 1 74 ? -12.694 30.156 -5.209 1.00 56.50 74 VAL A N 1
ATOM 599 C CA . VAL A 1 74 ? -13.751 30.007 -6.222 1.00 56.50 74 VAL A CA 1
ATOM 600 C C . VAL A 1 74 ? -14.211 28.553 -6.299 1.00 56.50 74 VAL A C 1
ATOM 602 O O . VAL A 1 74 ? -15.411 28.308 -6.424 1.00 56.50 74 VAL A O 1
ATOM 605 N N . THR A 1 75 ? -13.303 27.584 -6.152 1.00 50.47 75 THR A N 1
ATOM 606 C CA . THR A 1 75 ? -13.681 26.165 -6.080 1.00 50.47 75 THR A CA 1
ATOM 607 C C . THR A 1 75 ? -14.521 25.866 -4.835 1.00 50.47 75 THR A C 1
ATOM 609 O O . THR A 1 75 ? -15.528 25.171 -4.950 1.00 50.47 75 THR A O 1
ATOM 612 N N . GLU A 1 76 ? -14.232 26.481 -3.686 1.00 46.38 76 GLU A N 1
ATOM 613 C CA . GLU A 1 76 ? -15.032 26.308 -2.459 1.00 46.38 76 GLU A CA 1
ATOM 614 C C . GLU A 1 76 ? -16.461 26.898 -2.567 1.00 46.38 76 GLU A C 1
ATOM 616 O O . GLU A 1 76 ? -17.437 26.305 -2.092 1.00 46.38 76 GLU A O 1
ATOM 621 N N . ASN A 1 77 ? -16.624 28.028 -3.270 1.00 44.16 77 ASN A N 1
ATOM 622 C CA . ASN A 1 77 ? -17.928 28.680 -3.478 1.00 44.16 77 ASN A CA 1
ATOM 623 C C . ASN A 1 77 ? -18.774 28.060 -4.607 1.00 44.16 77 ASN A C 1
ATOM 625 O O . ASN A 1 77 ? -20.003 28.158 -4.586 1.00 44.16 77 ASN A O 1
ATOM 629 N N . VAL A 1 78 ? -18.154 27.418 -5.602 1.00 45.09 78 VAL A N 1
ATOM 630 C CA . VAL A 1 78 ? -18.885 26.669 -6.641 1.00 45.09 78 VAL A CA 1
ATOM 631 C C . VAL A 1 78 ? -19.365 25.318 -6.098 1.00 45.09 78 VAL A C 1
ATOM 633 O O . VAL A 1 78 ? -20.483 24.906 -6.409 1.00 45.09 78 VAL A O 1
ATOM 636 N N . VAL A 1 79 ? -18.588 24.670 -5.222 1.00 43.50 79 VAL A N 1
ATOM 637 C CA . VAL A 1 79 ? -18.968 23.402 -4.573 1.00 43.50 79 VAL A CA 1
ATOM 638 C C . VAL A 1 79 ? -20.182 23.576 -3.653 1.00 43.50 79 VAL A C 1
ATOM 640 O O . VAL A 1 79 ? -21.107 22.772 -3.713 1.00 43.50 79 VAL A O 1
ATOM 643 N N . THR A 1 80 ? -20.266 24.672 -2.897 1.00 40.47 80 THR A N 1
ATOM 644 C CA . THR A 1 80 ? -21.404 24.938 -1.992 1.00 40.47 80 THR A CA 1
ATOM 645 C C . THR A 1 80 ? -22.688 25.371 -2.711 1.00 40.47 80 THR A C 1
ATOM 647 O O . THR A 1 80 ? -23.787 25.159 -2.200 1.00 40.47 80 THR A O 1
ATOM 650 N N . LYS A 1 81 ? -22.607 25.943 -3.922 1.00 34.56 81 LYS A N 1
ATOM 651 C CA . LYS A 1 81 ? -23.802 26.395 -4.666 1.00 34.56 81 LYS A CA 1
ATOM 652 C C . LYS A 1 81 ? -24.448 25.306 -5.533 1.00 34.56 81 LYS A C 1
ATOM 654 O O . LYS A 1 81 ? -25.621 25.433 -5.881 1.00 34.56 81 LYS A O 1
ATOM 659 N N . ILE A 1 82 ? -23.722 24.230 -5.845 1.00 40.88 82 ILE A N 1
ATOM 660 C CA . ILE A 1 82 ? -24.260 23.048 -6.547 1.00 40.88 82 ILE A CA 1
ATOM 661 C C . ILE A 1 82 ? -25.009 22.105 -5.574 1.00 40.88 82 ILE A C 1
ATOM 663 O O . ILE A 1 82 ? -25.822 21.289 -6.004 1.00 40.88 82 ILE A O 1
ATOM 667 N N . GLU A 1 83 ? -24.850 22.271 -4.255 1.00 42.34 83 GLU A N 1
ATOM 668 C CA . GLU A 1 83 ? -25.504 21.431 -3.236 1.00 42.34 83 GLU A CA 1
ATOM 669 C C . GLU A 1 83 ? -27.016 21.671 -3.040 1.00 42.34 83 GLU A C 1
ATOM 671 O O . GLU A 1 83 ? -27.670 20.850 -2.401 1.00 42.34 83 GLU A O 1
ATOM 676 N N . ILE A 1 84 ? -27.623 22.727 -3.603 1.00 40.69 84 ILE A N 1
ATOM 677 C CA . ILE A 1 84 ? -29.020 23.088 -3.263 1.00 40.69 84 ILE A CA 1
ATOM 678 C C . ILE A 1 84 ? -30.039 22.831 -4.395 1.00 40.69 84 ILE A C 1
ATOM 680 O O . ILE A 1 84 ? -31.237 22.770 -4.124 1.00 40.69 84 ILE A O 1
ATOM 684 N N . SER A 1 85 ? -29.634 22.591 -5.650 1.00 34.34 85 SER A N 1
ATOM 685 C CA . SER A 1 85 ? -30.599 22.489 -6.771 1.00 34.34 85 SER A CA 1
ATOM 686 C C . SER A 1 85 ? -30.843 21.090 -7.352 1.00 34.34 85 SER A C 1
ATOM 688 O O . SER A 1 85 ? -31.706 20.949 -8.215 1.00 34.34 85 SER A O 1
ATOM 690 N N . THR A 1 86 ? -30.171 20.039 -6.870 1.00 38.03 86 THR A N 1
ATOM 691 C CA . THR A 1 86 ? -30.329 18.671 -7.422 1.00 38.03 86 THR A CA 1
ATOM 692 C C . THR A 1 86 ? -30.735 17.597 -6.413 1.00 38.03 86 THR A C 1
ATOM 694 O O . THR A 1 86 ? -30.625 16.404 -6.689 1.00 38.03 86 THR A O 1
ATOM 697 N N . ALA A 1 87 ? -31.304 17.991 -5.273 1.00 37.94 87 ALA A N 1
ATOM 698 C CA . ALA A 1 87 ? -32.015 17.076 -4.381 1.00 37.94 87 ALA A CA 1
ATOM 699 C C . ALA A 1 87 ? -33.493 16.948 -4.793 1.00 37.94 87 ALA A C 1
ATOM 701 O O . ALA A 1 87 ? -34.403 17.322 -4.061 1.00 37.94 87 ALA A O 1
ATOM 702 N N . SER A 1 88 ? -33.744 16.413 -5.987 1.00 35.31 88 SER A N 1
ATOM 703 C CA . SER A 1 88 ? -35.044 15.821 -6.294 1.00 35.31 88 SER A CA 1
ATOM 704 C C . SER A 1 88 ? -34.867 14.654 -7.250 1.00 35.31 88 SER A C 1
ATOM 706 O O . SER A 1 88 ? -34.534 14.823 -8.417 1.00 35.31 88 SER A O 1
ATOM 708 N N . SER A 1 89 ? -35.140 13.469 -6.707 1.00 38.22 89 SER A N 1
ATOM 709 C CA . SER A 1 89 ? -35.545 12.276 -7.444 1.00 38.22 89 SER A CA 1
ATOM 710 C C . SER A 1 89 ? -34.494 11.648 -8.368 1.00 38.22 89 SER A C 1
ATOM 712 O O . SER A 1 89 ? -34.446 11.903 -9.566 1.00 38.22 89 SER A O 1
ATOM 714 N N . THR A 1 90 ? -33.668 10.760 -7.805 1.00 33.75 90 THR A N 1
ATOM 715 C CA . THR A 1 90 ? -33.582 9.317 -8.147 1.00 33.75 90 THR A CA 1
ATOM 716 C C . THR A 1 90 ? -32.221 8.745 -7.720 1.00 33.75 90 THR A C 1
ATOM 718 O O . THR A 1 90 ? -31.175 9.173 -8.185 1.00 33.75 90 THR A O 1
ATOM 721 N N . THR A 1 91 ? -32.256 7.792 -6.783 1.00 40.56 91 THR A N 1
ATOM 722 C CA . THR A 1 91 ? -31.288 6.691 -6.579 1.00 40.56 91 THR A CA 1
ATOM 723 C C . THR A 1 91 ? -29.811 6.964 -6.930 1.00 40.56 91 THR A C 1
ATOM 725 O O . THR A 1 91 ? -29.292 6.508 -7.943 1.00 40.56 91 THR A O 1
ATOM 728 N N . ILE A 1 92 ? -29.090 7.644 -6.031 1.00 39.28 92 ILE A N 1
ATOM 729 C CA . ILE A 1 92 ? -27.630 7.818 -6.093 1.00 39.28 92 ILE A CA 1
ATOM 730 C C . ILE A 1 92 ? -27.016 7.166 -4.847 1.00 39.28 92 ILE A C 1
ATOM 732 O O . ILE A 1 92 ? -26.867 7.806 -3.812 1.00 39.28 92 ILE A O 1
ATOM 736 N N . LYS A 1 93 ? -26.674 5.877 -4.928 1.00 42.03 93 LYS A N 1
ATOM 737 C CA . LYS A 1 93 ? -25.701 5.253 -4.008 1.00 42.03 93 LYS A CA 1
ATOM 738 C C . LYS A 1 93 ? -24.307 5.121 -4.638 1.00 42.03 93 LYS A C 1
ATOM 740 O O . LYS A 1 93 ? -23.338 5.008 -3.901 1.00 42.03 93 LYS A O 1
ATOM 745 N N . ASP A 1 94 ? -24.195 5.258 -5.964 1.00 45.22 94 ASP A N 1
ATOM 746 C CA . ASP A 1 94 ? -22.944 4.998 -6.695 1.00 45.22 94 ASP A CA 1
ATOM 747 C C . ASP A 1 94 ? -22.121 6.247 -7.063 1.00 45.22 94 ASP A C 1
ATOM 749 O O . ASP A 1 94 ? -20.913 6.144 -7.250 1.00 45.22 94 ASP A O 1
ATOM 753 N N . LYS A 1 95 ? -22.692 7.463 -7.118 1.00 39.41 95 LYS A N 1
ATOM 754 C CA . LYS A 1 95 ? -21.900 8.660 -7.507 1.00 39.41 95 LYS A CA 1
ATOM 755 C C . LYS A 1 95 ? -20.939 9.153 -6.418 1.00 39.41 95 LYS A C 1
ATOM 757 O O . LYS A 1 95 ? -20.019 9.908 -6.721 1.00 39.41 95 LYS A O 1
ATOM 762 N N . SER A 1 96 ? -21.111 8.698 -5.175 1.00 46.09 96 SER A N 1
ATOM 763 C CA . SER A 1 96 ? -20.181 9.004 -4.084 1.00 46.09 96 SER A CA 1
ATOM 764 C C . SER A 1 96 ? -18.799 8.381 -4.313 1.00 46.09 96 SER A C 1
ATOM 766 O O . SER A 1 96 ? -17.816 8.946 -3.847 1.00 46.09 96 SER A O 1
ATOM 768 N N . SER A 1 97 ? -18.685 7.269 -5.056 1.00 51.97 97 SER A N 1
ATOM 769 C CA . SER A 1 97 ? -17.378 6.650 -5.317 1.00 51.97 97 SER A CA 1
ATOM 770 C C . SER A 1 97 ? -16.583 7.410 -6.379 1.00 51.97 97 SER A C 1
ATOM 772 O O . SER A 1 97 ? -15.383 7.583 -6.216 1.00 51.97 97 SER A O 1
ATOM 774 N N . ALA A 1 98 ? -17.241 7.927 -7.422 1.00 40.75 98 ALA A N 1
ATOM 775 C CA . ALA A 1 98 ? -16.589 8.702 -8.478 1.00 40.75 98 ALA A CA 1
ATOM 776 C C . ALA A 1 98 ? -16.054 10.050 -7.963 1.00 40.75 98 ALA A C 1
ATOM 778 O O . ALA A 1 98 ? -14.970 10.470 -8.355 1.00 40.75 98 ALA A O 1
ATOM 779 N N . LEU A 1 99 ? -16.778 10.701 -7.044 1.00 39.69 99 LEU A N 1
ATOM 780 C CA . LEU A 1 99 ? -16.332 11.932 -6.386 1.00 39.69 99 LEU A CA 1
ATOM 781 C C . LEU A 1 99 ? -15.203 11.661 -5.373 1.00 39.69 99 LEU A C 1
ATOM 783 O O . LEU A 1 99 ? -14.220 12.394 -5.346 1.00 39.69 99 LEU A O 1
ATOM 787 N N . GLU A 1 100 ? -15.285 10.574 -4.595 1.00 50.66 100 GLU A N 1
ATOM 788 C CA . GLU A 1 100 ? -14.181 10.133 -3.725 1.00 50.66 100 GLU A CA 1
ATOM 789 C C . GLU A 1 100 ? -12.933 9.712 -4.524 1.00 50.66 100 GLU A C 1
ATOM 791 O O . GLU A 1 100 ? -11.814 9.925 -4.060 1.00 50.66 100 GLU A O 1
ATOM 796 N N . MET A 1 101 ? -13.108 9.172 -5.735 1.00 48.62 101 MET A N 1
ATOM 797 C CA . MET A 1 101 ? -12.038 8.883 -6.698 1.00 48.62 101 MET A CA 1
ATOM 798 C C . MET A 1 101 ? -11.446 10.155 -7.307 1.00 48.62 101 MET A C 1
ATOM 800 O O . MET A 1 101 ? -10.229 10.242 -7.442 1.00 48.62 101 MET A O 1
ATOM 804 N N . LEU A 1 102 ? -12.266 11.162 -7.623 1.00 40.81 102 LEU A N 1
ATOM 805 C CA . LEU A 1 102 ? -11.787 12.470 -8.081 1.00 40.81 102 LEU A CA 1
ATOM 806 C C . LEU A 1 102 ? -10.967 13.162 -6.981 1.00 40.81 102 LEU A C 1
ATOM 808 O O . LEU A 1 102 ? -9.913 13.734 -7.247 1.00 40.81 102 LEU A O 1
AT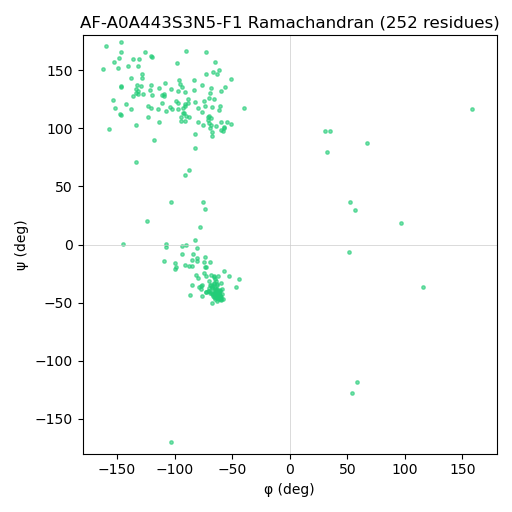OM 812 N N . LEU A 1 103 ? -11.387 13.026 -5.722 1.00 45.22 103 LEU A N 1
ATOM 813 C CA . LEU A 1 103 ? -10.618 13.502 -4.576 1.00 45.22 103 LEU A CA 1
ATOM 814 C C . LEU A 1 103 ? -9.333 12.686 -4.389 1.00 45.22 103 LEU A C 1
ATOM 816 O O . LEU A 1 103 ? -8.284 13.286 -4.193 1.00 45.22 103 LEU A O 1
ATOM 820 N N . ALA A 1 104 ? -9.360 11.357 -4.552 1.00 47.94 104 ALA A N 1
ATOM 821 C CA . ALA A 1 104 ? -8.151 10.524 -4.590 1.00 47.94 104 ALA A CA 1
ATOM 822 C C . ALA A 1 104 ? -7.187 10.922 -5.729 1.00 47.94 104 ALA A C 1
ATOM 824 O O . ALA A 1 104 ? -5.978 10.876 -5.532 1.00 47.94 104 ALA A O 1
ATOM 825 N N . SER A 1 105 ? -7.700 11.382 -6.878 1.00 45.16 105 SER A N 1
ATOM 826 C CA . SER A 1 105 ? -6.902 11.882 -8.010 1.00 45.16 105 SER A CA 1
ATOM 827 C C . SER A 1 105 ? -6.140 13.170 -7.678 1.00 45.16 105 SER A C 1
ATOM 829 O O . SER A 1 105 ? -4.996 13.326 -8.091 1.00 45.16 105 SER A O 1
ATOM 831 N N . SER A 1 106 ? -6.714 14.038 -6.835 1.00 40.78 106 SER A N 1
ATOM 832 C CA . SER A 1 106 ? -6.045 15.255 -6.349 1.00 40.78 106 SER A CA 1
ATOM 833 C C . SER A 1 106 ? -4.883 14.968 -5.380 1.00 40.78 106 SER A C 1
ATOM 835 O O . SER A 1 106 ? -4.032 15.828 -5.162 1.00 40.78 106 SER A O 1
ATOM 837 N N . TYR A 1 107 ? -4.799 13.742 -4.841 1.00 47.06 107 TYR A N 1
ATOM 838 C CA . TYR A 1 107 ? -3.661 13.272 -4.039 1.00 47.06 107 TYR A CA 1
ATOM 839 C C . TYR A 1 107 ? -2.504 12.712 -4.885 1.00 47.06 107 TYR A C 1
ATOM 841 O O . TYR A 1 107 ? -1.400 12.546 -4.363 1.00 47.06 107 TYR A O 1
ATOM 849 N N . PHE A 1 108 ? -2.707 12.446 -6.180 1.00 52.00 108 PHE A N 1
ATOM 850 C CA . PHE A 1 108 ? -1.640 12.013 -7.084 1.00 52.00 108 PHE A CA 1
ATOM 851 C C . PHE A 1 108 ? -0.847 13.231 -7.577 1.00 52.00 108 PHE A C 1
ATOM 853 O O . PHE A 1 108 ? -1.093 13.785 -8.641 1.00 52.00 108 PHE A O 1
ATOM 860 N N . ASN A 1 109 ? 0.109 13.667 -6.758 1.00 52.38 109 ASN A N 1
ATOM 861 C CA . ASN A 1 109 ? 1.058 14.732 -7.089 1.00 52.38 109 ASN A CA 1
ATOM 862 C C . ASN A 1 109 ? 1.922 14.344 -8.316 1.00 52.38 109 ASN A C 1
ATOM 864 O O . ASN A 1 109 ? 2.246 13.165 -8.498 1.00 52.38 109 ASN A O 1
ATOM 868 N N . GLU A 1 110 ? 2.369 15.338 -9.099 1.00 51.00 110 GLU A N 1
ATOM 869 C CA . GLU A 1 110 ? 3.377 15.214 -10.165 1.00 51.00 110 GLU A CA 1
ATOM 870 C C . GLU A 1 110 ? 4.588 14.367 -9.757 1.00 51.00 110 GLU A C 1
ATOM 872 O O . GLU A 1 110 ? 5.175 13.712 -10.606 1.00 51.00 110 GLU A O 1
ATOM 877 N N . GLN A 1 111 ? 4.965 14.320 -8.475 1.00 50.38 111 GLN A N 1
ATOM 878 C CA . GLN A 1 111 ? 6.058 13.458 -8.013 1.00 50.38 111 GLN A CA 1
ATOM 879 C C . GLN A 1 111 ? 5.777 11.965 -8.196 1.00 50.38 111 GLN A C 1
ATOM 881 O O . GLN A 1 111 ? 6.648 11.257 -8.700 1.00 50.38 111 GLN A O 1
ATOM 886 N N . VAL A 1 112 ? 4.579 11.494 -7.834 1.00 53.38 112 VAL A N 1
ATOM 887 C CA . VAL A 1 112 ? 4.185 10.085 -7.999 1.00 53.38 112 VAL A CA 1
ATOM 888 C C . VAL A 1 112 ? 4.134 9.755 -9.488 1.00 53.38 112 VAL A C 1
ATOM 890 O O . VAL A 1 112 ? 4.706 8.757 -9.913 1.00 53.38 112 VAL A O 1
ATOM 893 N N . TYR A 1 113 ? 3.574 10.658 -10.298 1.00 56.81 113 TYR A N 1
ATOM 894 C CA . TYR A 1 113 ? 3.598 10.546 -11.756 1.00 56.81 113 TYR A CA 1
ATOM 895 C C . TYR A 1 113 ? 5.016 10.554 -12.342 1.00 56.81 113 TYR A C 1
ATOM 897 O O . TYR A 1 113 ? 5.330 9.740 -13.201 1.00 56.81 113 TYR A O 1
ATOM 905 N N . SER A 1 114 ? 5.906 11.429 -11.871 1.00 54.91 114 SER A N 1
ATOM 906 C CA . SER A 1 114 ? 7.299 11.492 -12.329 1.00 54.91 114 SER A CA 1
ATOM 907 C C . SE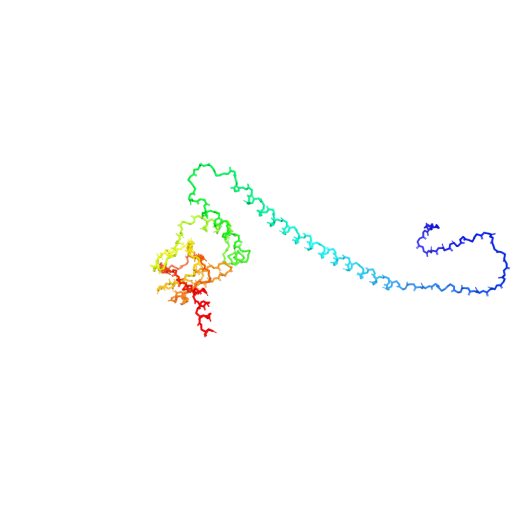R A 1 114 ? 8.063 10.218 -11.973 1.00 54.91 114 SER A C 1
ATOM 909 O O . SER A 1 114 ? 8.983 9.831 -12.683 1.00 54.91 114 SER A O 1
ATOM 911 N N . MET A 1 115 ? 7.680 9.558 -10.877 1.00 56.12 115 MET A N 1
ATOM 912 C CA . MET A 1 115 ? 8.263 8.294 -10.451 1.00 56.12 115 MET A CA 1
ATOM 913 C C . MET A 1 115 ? 7.735 7.147 -11.317 1.00 56.12 115 MET A C 1
ATOM 915 O O . MET A 1 115 ? 8.534 6.366 -11.820 1.00 56.12 115 MET A O 1
ATOM 919 N N . PHE A 1 116 ? 6.424 7.102 -11.586 1.00 53.97 116 PHE A N 1
ATOM 920 C CA . PHE A 1 116 ? 5.828 6.120 -12.496 1.00 53.97 116 PHE A CA 1
ATOM 921 C C . PHE A 1 116 ? 6.307 6.289 -13.941 1.00 53.97 116 PHE A C 1
ATOM 923 O O . PHE A 1 116 ? 6.749 5.310 -14.517 1.00 53.97 116 PHE A O 1
ATOM 930 N N . SER A 1 117 ? 6.321 7.507 -14.492 1.00 54.62 117 SER A N 1
ATOM 931 C CA . SER A 1 117 ? 6.794 7.795 -15.861 1.00 54.62 117 SER A CA 1
ATOM 932 C C . SER A 1 117 ? 8.291 7.540 -16.062 1.00 54.62 117 SER A C 1
ATOM 934 O O . SER A 1 117 ? 8.724 7.235 -17.170 1.00 54.62 117 SER A O 1
ATOM 936 N N . LYS A 1 118 ? 9.103 7.650 -15.000 1.00 51.44 118 LYS A N 1
ATOM 937 C CA . LYS A 1 118 ? 10.531 7.294 -15.050 1.00 51.44 118 LYS A CA 1
ATOM 938 C C . LYS A 1 118 ? 10.774 5.791 -15.020 1.00 51.44 118 LYS A C 1
ATOM 940 O O . LYS A 1 118 ? 11.751 5.346 -15.612 1.00 51.44 118 LYS A O 1
ATOM 945 N N . ILE A 1 119 ? 9.951 5.039 -14.291 1.00 48.06 119 ILE A N 1
ATOM 946 C CA . ILE A 1 119 ? 10.097 3.582 -14.166 1.00 48.06 119 ILE A CA 1
ATOM 947 C C . ILE A 1 119 ? 9.408 2.884 -15.350 1.00 48.06 119 ILE A C 1
ATOM 949 O O . ILE A 1 119 ? 9.926 1.903 -15.868 1.00 48.06 119 ILE A O 1
ATOM 953 N N . TYR A 1 120 ? 8.296 3.435 -15.834 1.00 52.53 120 TYR A N 1
ATOM 954 C CA . TYR A 1 120 ? 7.491 2.898 -16.922 1.00 52.53 120 TYR A CA 1
ATOM 955 C C . TYR A 1 120 ? 7.087 4.012 -17.886 1.00 52.53 120 TYR A C 1
ATOM 957 O O . TYR A 1 120 ? 6.496 5.015 -17.500 1.00 52.53 120 TYR A O 1
ATOM 965 N N . ASN A 1 121 ? 7.359 3.804 -19.170 1.00 50.47 121 ASN A N 1
ATOM 966 C CA . ASN A 1 121 ? 7.052 4.729 -20.264 1.00 50.47 121 ASN A CA 1
ATOM 967 C C . ASN A 1 121 ? 5.543 4.715 -20.630 1.00 50.47 121 ASN A C 1
ATOM 969 O O . ASN A 1 121 ? 5.184 4.746 -21.806 1.00 50.47 121 ASN A O 1
ATOM 973 N N . GLU A 1 122 ? 4.653 4.571 -19.642 1.00 53.00 122 GLU A N 1
ATOM 974 C CA . GLU A 1 122 ? 3.203 4.500 -19.849 1.00 53.00 122 GLU A CA 1
ATOM 975 C C . GLU A 1 122 ? 2.543 5.882 -19.721 1.00 53.00 122 GLU A C 1
ATOM 977 O O . GLU A 1 122 ? 2.804 6.642 -18.785 1.00 53.00 122 GLU A O 1
ATOM 982 N N . ASP A 1 123 ? 1.642 6.189 -20.659 1.00 56.84 123 ASP A N 1
ATOM 983 C CA . ASP A 1 123 ? 0.845 7.416 -20.668 1.00 56.84 123 ASP A CA 1
ATOM 984 C C . ASP A 1 123 ? -0.021 7.529 -19.401 1.00 56.84 123 ASP A C 1
ATOM 986 O O . ASP A 1 123 ? -0.777 6.618 -19.053 1.00 56.84 123 ASP A O 1
ATOM 990 N N . PHE A 1 124 ? 0.009 8.698 -18.753 1.00 55.06 124 PHE A N 1
ATOM 991 C CA . PHE A 1 124 ? -0.775 9.027 -17.551 1.00 55.06 124 PHE A CA 1
ATOM 992 C C . PHE A 1 124 ? -2.258 8.635 -17.652 1.00 55.06 124 PHE A C 1
ATOM 994 O O . PHE A 1 124 ? -2.863 8.176 -16.684 1.00 55.06 124 PHE A O 1
ATOM 1001 N N . GLY A 1 125 ? -2.848 8.780 -18.842 1.00 51.38 125 GLY A N 1
ATOM 1002 C CA . GLY A 1 125 ? -4.240 8.414 -19.099 1.00 51.38 125 GLY A CA 1
ATOM 1003 C C . GLY A 1 125 ? -4.526 6.920 -18.916 1.00 51.38 125 GLY A C 1
ATOM 1004 O O . GLY A 1 125 ? -5.602 6.567 -18.437 1.00 51.38 125 GLY A O 1
ATOM 1005 N N . HIS A 1 126 ? -3.567 6.044 -19.227 1.00 56.31 126 HIS A N 1
ATOM 1006 C CA . HIS A 1 126 ? -3.700 4.598 -19.048 1.00 56.31 126 HIS A CA 1
ATOM 1007 C C . HIS A 1 126 ? -3.626 4.210 -17.565 1.00 56.31 126 HIS A C 1
ATOM 1009 O O . HIS A 1 126 ? -4.458 3.443 -17.079 1.00 56.31 126 HIS A O 1
ATOM 1015 N N . PHE A 1 127 ? -2.716 4.839 -16.818 1.00 58.59 127 PHE A N 1
ATOM 1016 C CA . PHE A 1 127 ? -2.615 4.694 -15.365 1.00 58.59 127 PHE A CA 1
ATOM 1017 C C . PHE A 1 127 ? -3.904 5.122 -14.646 1.00 58.59 127 PHE A C 1
ATOM 1019 O O . PHE A 1 127 ? -4.444 4.369 -13.832 1.00 58.59 127 PHE A O 1
ATOM 1026 N N . LEU A 1 128 ? -4.452 6.294 -14.991 1.00 56.34 128 LEU A N 1
ATOM 1027 C CA . LEU A 1 128 ? -5.730 6.755 -14.441 1.00 56.34 128 LEU A CA 1
ATOM 1028 C C . LEU A 1 128 ? -6.888 5.836 -14.851 1.00 56.34 128 LEU A C 1
ATOM 1030 O O . LEU A 1 128 ? -7.756 5.547 -14.032 1.00 56.34 128 LEU A O 1
ATOM 1034 N N . PHE A 1 129 ? -6.902 5.323 -16.083 1.00 56.91 129 PHE A N 1
ATOM 1035 C CA . PHE A 1 129 ? -7.920 4.368 -16.522 1.00 56.91 129 PHE A CA 1
ATOM 1036 C C . PHE A 1 129 ? -7.873 3.054 -15.729 1.00 56.91 129 PHE A C 1
ATOM 1038 O O . PHE A 1 129 ? -8.921 2.550 -15.336 1.00 56.91 129 PHE A O 1
ATOM 1045 N N . ILE A 1 130 ? -6.689 2.513 -15.433 1.00 58.19 130 ILE A N 1
ATOM 1046 C CA . ILE A 1 130 ? -6.545 1.305 -14.604 1.00 58.19 130 ILE A CA 1
ATOM 1047 C C . ILE A 1 130 ? -6.979 1.588 -13.160 1.00 58.19 130 ILE A C 1
ATOM 1049 O O . ILE A 1 130 ? -7.733 0.807 -12.573 1.00 58.19 130 ILE A O 1
ATOM 1053 N N . LEU A 1 131 ? -6.563 2.724 -12.596 1.00 56.56 131 LEU A N 1
ATOM 1054 C CA . LEU A 1 131 ? -6.960 3.142 -11.250 1.00 56.56 131 LEU A CA 1
ATOM 1055 C C . LEU A 1 131 ? -8.468 3.351 -11.118 1.00 56.56 131 LEU A C 1
ATOM 1057 O O . LEU A 1 131 ? -9.043 2.963 -10.104 1.00 56.56 131 LEU A O 1
ATOM 1061 N N . PHE A 1 132 ? -9.107 3.950 -12.124 1.00 53.09 132 PHE A N 1
ATOM 1062 C CA . PHE A 1 132 ? -10.511 4.341 -12.030 1.00 53.09 132 PHE A CA 1
ATOM 1063 C C . PHE A 1 132 ? -11.498 3.372 -12.684 1.00 53.09 132 PHE A C 1
ATOM 1065 O O . PHE A 1 132 ? -12.685 3.389 -12.364 1.00 53.09 132 PHE A O 1
ATOM 1072 N N . GLY A 1 133 ? -11.024 2.520 -13.588 1.00 51.50 133 GLY A N 1
ATOM 1073 C CA . GLY A 1 133 ? -11.810 1.478 -14.242 1.00 51.50 133 GLY A CA 1
ATOM 1074 C C . GLY A 1 133 ? -11.787 0.139 -13.501 1.00 51.50 133 GLY A C 1
ATOM 1075 O O . GLY A 1 133 ? -12.653 -0.706 -13.743 1.00 51.50 133 GLY A O 1
ATOM 1076 N N . SER A 1 134 ? -10.827 -0.078 -12.593 1.00 56.56 134 SER A N 1
ATOM 1077 C CA . SER A 1 134 ? -10.728 -1.332 -11.843 1.00 56.56 134 SER A CA 1
ATOM 1078 C C . SER A 1 134 ? -11.810 -1.427 -10.760 1.00 56.56 134 SER A C 1
ATOM 1080 O O . SER A 1 134 ? -11.926 -0.603 -9.858 1.00 56.56 134 SER A O 1
ATOM 1082 N N . ARG A 1 135 ? -12.618 -2.494 -10.821 1.00 65.31 135 ARG A N 1
ATOM 1083 C CA . ARG A 1 135 ? -13.682 -2.813 -9.843 1.00 65.31 135 ARG A CA 1
ATOM 1084 C C . ARG A 1 135 ? -13.146 -3.432 -8.543 1.00 65.31 135 ARG A C 1
ATOM 1086 O O . ARG A 1 135 ? -13.895 -4.031 -7.776 1.00 65.31 135 ARG A O 1
ATOM 1093 N N . ASN A 1 136 ? -11.846 -3.317 -8.312 1.00 85.38 136 ASN A N 1
ATOM 1094 C CA . ASN A 1 136 ? -11.101 -4.040 -7.290 1.00 85.38 136 ASN A CA 1
ATOM 1095 C C . ASN A 1 136 ? -11.064 -3.250 -5.980 1.00 85.38 136 ASN A C 1
ATOM 1097 O O . ASN A 1 136 ? -10.010 -2.835 -5.494 1.00 85.38 136 ASN A O 1
ATOM 1101 N N . TYR A 1 137 ? -12.255 -2.996 -5.450 1.00 86.69 137 TYR A N 1
ATOM 1102 C CA . TYR A 1 137 ? -12.469 -2.142 -4.298 1.00 86.69 137 TYR A CA 1
ATOM 1103 C C . TYR A 1 137 ? -12.872 -2.956 -3.075 1.00 86.69 137 TYR A C 1
ATOM 1105 O O . TYR A 1 137 ? -13.847 -3.709 -3.110 1.00 86.69 137 TYR A O 1
ATOM 1113 N N . PHE A 1 138 ? -12.164 -2.750 -1.968 1.00 92.56 138 PHE A N 1
ATOM 1114 C CA . PHE A 1 138 ? -12.391 -3.473 -0.729 1.00 92.56 138 PHE A CA 1
ATOM 1115 C C . PHE A 1 138 ? -12.550 -2.542 0.468 1.00 92.56 138 PHE A C 1
ATOM 1117 O O . PHE A 1 138 ? -11.857 -1.535 0.621 1.00 92.56 138 PHE A O 1
ATOM 1124 N N . ILE A 1 139 ? -13.439 -2.945 1.373 1.00 94.00 139 ILE A N 1
ATOM 1125 C CA . ILE A 1 139 ? -13.615 -2.304 2.673 1.00 94.00 139 ILE A CA 1
ATOM 1126 C C . ILE A 1 139 ? -12.960 -3.195 3.733 1.00 94.00 139 ILE A C 1
ATOM 1128 O O . ILE A 1 139 ? -13.328 -4.359 3.923 1.00 94.00 139 ILE A O 1
ATOM 1132 N N . ALA A 1 140 ? -11.953 -2.657 4.412 1.00 95.88 140 ALA A N 1
ATOM 1133 C CA . ALA A 1 140 ? -11.296 -3.281 5.543 1.00 95.88 140 ALA A CA 1
ATOM 1134 C C . ALA A 1 140 ? -12.246 -3.341 6.741 1.00 95.88 140 ALA A C 1
ATOM 1136 O O . ALA A 1 140 ? -12.933 -2.376 7.069 1.00 95.88 140 ALA A O 1
ATOM 1137 N N . LYS A 1 141 ? -12.262 -4.506 7.384 1.00 96.44 141 LYS A N 1
ATOM 1138 C CA . LYS A 1 141 ? -13.011 -4.805 8.603 1.00 96.44 141 LYS A CA 1
ATOM 1139 C C . LYS A 1 141 ? -12.041 -5.341 9.658 1.00 96.44 141 LYS A C 1
ATOM 1141 O O . LYS A 1 141 ? -10.938 -5.753 9.295 1.00 96.44 141 LYS A O 1
ATOM 1146 N N . PRO A 1 142 ? -12.434 -5.410 10.941 1.00 96.50 142 PRO A N 1
ATOM 1147 C CA . PRO A 1 142 ? -11.568 -5.959 11.990 1.00 96.50 142 PRO A CA 1
ATOM 1148 C C . PRO A 1 142 ? -11.198 -7.437 11.782 1.00 96.50 142 PRO A C 1
ATOM 1150 O O . PRO A 1 142 ? -10.151 -7.895 12.240 1.00 96.50 142 PRO A O 1
ATOM 1153 N N . ALA A 1 143 ? -12.054 -8.192 11.088 1.00 96.88 143 ALA A N 1
ATOM 1154 C CA . ALA A 1 143 ? -11.773 -9.568 10.697 1.00 96.88 143 ALA A CA 1
ATOM 1155 C C . ALA A 1 143 ? -10.728 -9.628 9.571 1.00 96.88 143 ALA A C 1
ATOM 1157 O O . ALA A 1 143 ? -10.699 -8.766 8.694 1.00 96.88 143 ALA A O 1
ATOM 1158 N N . ILE A 1 144 ? -9.901 -10.678 9.579 1.00 97.81 144 ILE A N 1
ATOM 1159 C CA . ILE A 1 144 ? -8.929 -10.931 8.510 1.00 97.81 144 ILE A CA 1
ATOM 1160 C C . ILE A 1 144 ? -9.680 -11.233 7.217 1.00 97.81 144 ILE A C 1
ATOM 1162 O O . ILE A 1 144 ? -10.513 -12.136 7.167 1.00 97.81 144 ILE A O 1
ATOM 1166 N N . GLN A 1 145 ? -9.353 -10.478 6.177 1.00 98.19 145 GLN A N 1
ATOM 1167 C CA . GLN A 1 145 ? -9.844 -10.652 4.818 1.00 98.19 145 GLN A CA 1
ATOM 1168 C C . GLN A 1 145 ? -8.653 -10.897 3.892 1.00 98.19 145 GLN A C 1
ATOM 1170 O O . GLN A 1 145 ? -7.506 -10.634 4.260 1.00 98.19 145 GLN A O 1
ATOM 1175 N N . ASN A 1 146 ? -8.912 -11.431 2.702 1.00 98.25 146 ASN A N 1
ATOM 1176 C CA . ASN A 1 146 ? -7.882 -11.605 1.689 1.00 98.25 146 ASN A CA 1
ATOM 1177 C C . ASN A 1 146 ? -8.445 -11.470 0.275 1.00 98.25 146 ASN A C 1
ATOM 1179 O O . ASN A 1 146 ? -9.651 -11.594 0.061 1.00 98.25 146 ASN A O 1
ATOM 1183 N N . PHE A 1 147 ? -7.549 -11.209 -0.667 1.00 97.25 147 PHE A N 1
ATOM 1184 C CA . PHE A 1 147 ? -7.792 -11.312 -2.099 1.00 97.25 147 PHE A CA 1
ATOM 1185 C C . PHE A 1 147 ? -6.510 -11.760 -2.800 1.00 97.25 147 PHE A C 1
ATOM 1187 O O . PHE A 1 147 ? -5.418 -11.719 -2.227 1.00 97.25 147 PHE A O 1
ATOM 1194 N N . THR A 1 148 ? -6.651 -12.176 -4.052 1.00 97.62 148 THR A N 1
ATOM 1195 C CA . THR A 1 148 ? -5.541 -12.662 -4.867 1.00 97.62 148 THR A CA 1
ATOM 1196 C C . THR A 1 148 ? -5.242 -11.669 -5.978 1.00 97.62 148 THR A C 1
ATOM 1198 O O . THR A 1 148 ? -6.139 -11.285 -6.726 1.00 97.62 148 THR A O 1
ATOM 1201 N N . ILE A 1 149 ? -3.975 -11.283 -6.096 1.00 95.75 149 ILE A N 1
ATOM 1202 C CA . ILE A 1 149 ? -3.436 -10.567 -7.248 1.00 95.75 149 ILE A CA 1
ATOM 1203 C C . ILE A 1 149 ? -2.882 -11.624 -8.206 1.00 95.75 149 ILE A C 1
ATOM 1205 O O . ILE A 1 149 ? -1.913 -12.301 -7.853 1.00 95.75 149 ILE A O 1
ATOM 1209 N N . PRO A 1 150 ? -3.484 -11.802 -9.392 1.00 95.25 150 PRO A N 1
ATOM 1210 C CA . PRO A 1 150 ? -2.966 -12.747 -10.361 1.00 95.25 150 PRO A CA 1
ATOM 1211 C C . PRO A 1 150 ? -1.637 -12.235 -10.923 1.00 95.25 150 PRO A C 1
ATOM 1213 O O . PRO A 1 150 ? -1.556 -11.092 -11.369 1.00 95.25 150 PRO A O 1
ATOM 1216 N N . TYR A 1 151 ? -0.613 -13.083 -10.935 1.00 94.88 151 TYR A N 1
ATOM 1217 C CA . TYR A 1 151 ? 0.665 -12.766 -11.562 1.00 94.88 151 TYR A CA 1
ATOM 1218 C C . TYR A 1 151 ? 0.594 -13.221 -13.018 1.00 94.88 151 TYR A C 1
ATOM 1220 O O . TYR A 1 151 ? 0.478 -14.411 -13.311 1.00 94.88 151 TYR A O 1
ATOM 1228 N N . ARG A 1 152 ? 0.558 -12.264 -13.948 1.00 93.56 152 ARG A N 1
ATOM 1229 C CA . ARG A 1 152 ? 0.421 -12.517 -15.386 1.00 93.56 152 ARG A CA 1
ATOM 1230 C C . ARG A 1 152 ? 1.358 -11.595 -16.155 1.00 93.56 152 ARG A C 1
ATOM 1232 O O . ARG A 1 152 ? 1.460 -10.427 -15.796 1.00 93.56 152 ARG A O 1
ATOM 1239 N N . ASP A 1 153 ? 1.936 -12.111 -17.233 1.00 90.75 153 ASP A N 1
ATOM 1240 C CA . ASP A 1 153 ? 2.827 -11.354 -18.116 1.00 90.75 153 ASP A CA 1
ATOM 1241 C C . ASP A 1 153 ? 2.169 -10.094 -18.672 1.00 90.75 153 ASP A C 1
ATOM 1243 O O . ASP A 1 153 ? 1.026 -10.142 -19.150 1.00 90.75 153 ASP A O 1
ATOM 1247 N N . HIS A 1 154 ? 2.911 -8.983 -18.658 1.00 87.69 154 HIS A N 1
ATOM 1248 C CA . HIS A 1 154 ? 2.477 -7.693 -19.200 1.00 87.69 154 HIS A CA 1
ATOM 1249 C C . HIS A 1 154 ? 1.112 -7.245 -18.653 1.00 87.69 154 HIS A C 1
ATOM 1251 O O . HIS A 1 154 ? 0.263 -6.723 -19.392 1.00 87.69 154 HIS A O 1
ATOM 1257 N N . LYS A 1 155 ? 0.839 -7.527 -17.372 1.00 86.56 155 LYS A N 1
ATOM 1258 C CA . LYS A 1 155 ? -0.403 -7.125 -16.711 1.00 86.56 155 LYS A CA 1
ATOM 1259 C C . LYS A 1 155 ? -0.144 -6.236 -15.516 1.00 86.56 155 LYS A C 1
ATOM 1261 O O . LYS A 1 155 ? 0.658 -6.536 -14.638 1.00 86.56 155 LYS A O 1
ATOM 1266 N N . ASN A 1 156 ? -0.985 -5.212 -15.454 1.00 86.75 156 ASN A N 1
ATOM 1267 C CA . ASN A 1 156 ? -1.034 -4.259 -14.369 1.00 86.75 156 ASN A CA 1
ATOM 1268 C C . ASN A 1 156 ? -2.369 -4.417 -13.643 1.00 86.75 156 ASN A C 1
ATOM 1270 O O . ASN A 1 156 ? -3.428 -4.499 -14.275 1.00 86.75 156 ASN A O 1
ATOM 1274 N N . PHE A 1 157 ? -2.333 -4.447 -12.315 1.00 87.62 157 PHE A N 1
ATOM 1275 C CA . PHE A 1 157 ? -3.531 -4.544 -11.490 1.00 87.62 157 PHE A CA 1
ATOM 1276 C C . PHE A 1 157 ? -3.503 -3.497 -10.386 1.00 87.62 157 PHE A C 1
ATOM 1278 O O . PHE A 1 157 ? -2.527 -3.387 -9.652 1.00 87.62 157 PHE A O 1
ATOM 1285 N N . ALA A 1 158 ? -4.609 -2.777 -10.220 1.00 87.62 158 ALA A N 1
ATOM 1286 C CA . ALA A 1 158 ? -4.825 -1.890 -9.088 1.00 87.62 158 ALA A CA 1
ATOM 1287 C C . ALA A 1 158 ? -5.876 -2.489 -8.147 1.00 87.62 158 ALA A C 1
ATOM 1289 O O . ALA A 1 158 ? -6.889 -3.030 -8.600 1.00 87.62 158 ALA A O 1
ATOM 1290 N N . TYR A 1 159 ? -5.627 -2.372 -6.845 1.00 91.06 159 TYR A N 1
ATOM 1291 C CA . TYR A 1 159 ? -6.546 -2.743 -5.775 1.00 91.06 159 TYR A CA 1
ATOM 1292 C C . TYR A 1 159 ? -6.621 -1.610 -4.760 1.00 91.06 159 TYR A C 1
ATOM 1294 O O . TYR A 1 159 ? -5.599 -1.128 -4.271 1.00 91.06 159 TYR A O 1
ATOM 1302 N N . PHE A 1 160 ? -7.840 -1.202 -4.424 1.00 89.94 160 PHE A N 1
ATOM 1303 C CA . PHE A 1 160 ? -8.092 -0.141 -3.460 1.00 89.94 160 PHE A CA 1
ATOM 1304 C C . PHE A 1 160 ? -8.669 -0.726 -2.178 1.00 89.94 160 PHE A C 1
ATOM 1306 O O . PHE A 1 160 ? -9.651 -1.469 -2.215 1.00 89.94 160 PHE A O 1
ATOM 1313 N N . ILE A 1 161 ? -8.088 -0.363 -1.036 1.00 93.56 161 ILE A N 1
ATOM 1314 C CA . ILE A 1 161 ? -8.556 -0.821 0.272 1.00 93.56 161 ILE A CA 1
ATOM 1315 C C . ILE A 1 161 ? -8.770 0.400 1.165 1.00 93.56 161 ILE A C 1
ATOM 1317 O O . ILE A 1 161 ? -7.876 1.238 1.311 1.00 93.56 161 ILE A O 1
ATOM 1321 N N . ARG A 1 162 ? -9.947 0.499 1.792 1.00 94.12 162 ARG A N 1
ATOM 1322 C CA . ARG A 1 162 ? -10.236 1.542 2.789 1.00 94.12 162 ARG A CA 1
ATOM 1323 C C . ARG A 1 162 ? -10.865 1.011 4.068 1.00 94.12 162 ARG A C 1
ATOM 1325 O O . ARG A 1 162 ? -11.586 0.025 4.035 1.00 94.12 162 ARG A O 1
ATOM 1332 N N . SER A 1 163 ? -10.673 1.723 5.172 1.00 94.75 163 SER A N 1
ATOM 1333 C CA . SER A 1 163 ? -11.452 1.580 6.406 1.00 94.75 163 SER A CA 1
ATOM 1334 C C . SER A 1 163 ? -12.529 2.668 6.475 1.00 94.75 163 SER A C 1
ATOM 1336 O O . SER A 1 163 ? -12.217 3.861 6.464 1.00 94.75 163 SER A O 1
ATOM 1338 N N . ASP A 1 164 ? -13.796 2.262 6.607 1.00 90.19 164 ASP A N 1
ATOM 1339 C CA . ASP A 1 164 ? -14.928 3.187 6.798 1.00 90.19 164 ASP A CA 1
ATOM 1340 C C . ASP A 1 164 ? -14.881 3.873 8.175 1.00 90.19 164 ASP A C 1
ATOM 1342 O O . ASP A 1 164 ? -15.359 4.994 8.338 1.00 90.19 164 ASP A O 1
ATOM 1346 N N . SER A 1 165 ? -14.248 3.239 9.167 1.00 92.38 165 SER A N 1
ATOM 1347 C CA . SER A 1 165 ? -14.063 3.811 10.508 1.00 92.38 165 SER A CA 1
ATOM 1348 C C . SER A 1 165 ? -12.869 4.770 10.597 1.00 92.38 165 SER A C 1
ATOM 1350 O O . SER A 1 165 ? -12.538 5.234 11.691 1.00 92.38 165 SER A O 1
ATOM 1352 N N . ASN A 1 166 ? -12.197 5.045 9.472 1.00 89.38 166 ASN A N 1
ATOM 1353 C CA . ASN A 1 166 ? -10.980 5.851 9.386 1.00 89.38 166 ASN A CA 1
ATOM 1354 C C . ASN A 1 166 ? -9.819 5.329 10.266 1.00 89.38 166 ASN A C 1
ATOM 1356 O O . ASN A 1 166 ? -8.986 6.102 10.742 1.00 89.38 166 ASN A O 1
ATOM 1360 N N . ASN A 1 167 ? -9.763 4.017 10.500 1.00 94.31 167 ASN A N 1
ATOM 1361 C CA . ASN A 1 167 ? -8.680 3.367 11.234 1.00 94.31 167 ASN A CA 1
ATOM 1362 C C . ASN A 1 167 ? -7.547 2.931 10.296 1.00 94.31 167 ASN A C 1
ATOM 1364 O O . ASN A 1 167 ? -7.703 2.860 9.079 1.00 94.31 167 ASN A O 1
ATOM 1368 N N . LYS A 1 168 ? -6.400 2.594 10.890 1.00 95.94 168 LYS A N 1
ATOM 1369 C CA . LYS A 1 168 ? -5.268 1.975 10.190 1.00 95.94 168 LYS A CA 1
ATOM 1370 C C . LYS A 1 168 ? -5.563 0.517 9.840 1.00 95.94 168 LYS A C 1
ATOM 1372 O O . LYS A 1 168 ? -6.491 -0.084 10.380 1.00 95.94 168 LYS A O 1
ATOM 1377 N N . MET A 1 169 ? -4.750 -0.059 8.968 1.00 96.69 169 MET A N 1
ATOM 1378 C CA . MET A 1 169 ? -4.884 -1.429 8.481 1.00 96.69 169 MET A CA 1
ATOM 1379 C C . MET A 1 169 ? -3.559 -2.180 8.634 1.00 96.69 169 MET A C 1
ATOM 1381 O O . MET A 1 169 ? -2.498 -1.582 8.507 1.00 96.69 169 MET A O 1
ATOM 1385 N N . GLU A 1 170 ? -3.609 -3.482 8.905 1.00 98.00 170 GLU A N 1
ATOM 1386 C CA . GLU A 1 170 ? -2.466 -4.384 8.707 1.00 98.00 170 GLU A CA 1
ATOM 1387 C C . GLU A 1 170 ? -2.599 -5.044 7.339 1.00 98.00 170 GLU A C 1
ATOM 1389 O O . GLU A 1 170 ? -3.699 -5.472 6.988 1.00 98.00 170 GLU A O 1
ATOM 1394 N N . ILE A 1 171 ? -1.491 -5.162 6.607 1.00 98.19 171 ILE A N 1
ATOM 1395 C CA . ILE A 1 171 ? -1.409 -5.836 5.306 1.00 98.19 171 ILE A CA 1
ATOM 1396 C C . ILE A 1 171 ? -0.200 -6.770 5.322 1.00 98.19 171 ILE A C 1
ATOM 1398 O O . ILE A 1 171 ? 0.858 -6.396 5.832 1.00 98.19 171 ILE A O 1
ATOM 1402 N N . TRP A 1 172 ? -0.351 -7.979 4.789 1.00 98.38 172 TRP A N 1
ATOM 1403 C CA . TRP A 1 172 ? 0.744 -8.935 4.625 1.00 98.38 172 TRP A CA 1
ATOM 1404 C C . TRP A 1 172 ? 0.410 -9.988 3.566 1.00 98.38 172 TRP A C 1
ATOM 1406 O O . TRP A 1 172 ? -0.728 -10.110 3.118 1.00 98.38 172 TRP A O 1
ATOM 1416 N N . THR A 1 173 ? 1.400 -10.789 3.201 1.00 98.19 173 THR A N 1
ATOM 1417 C CA . THR A 1 173 ? 1.257 -12.028 2.433 1.00 98.19 173 THR A CA 1
ATOM 1418 C C . THR A 1 173 ? 2.027 -13.142 3.139 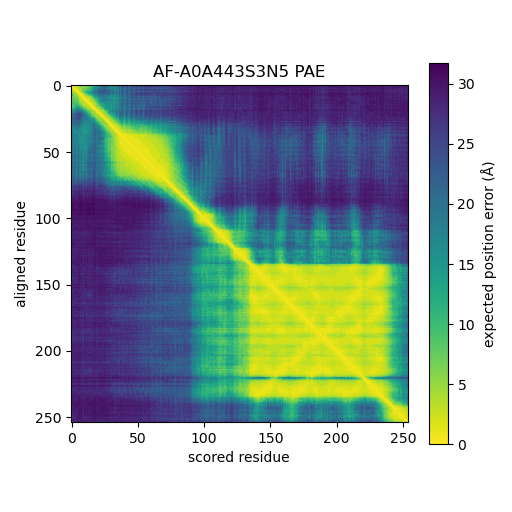1.00 98.19 173 THR A C 1
ATOM 1420 O O . THR A 1 173 ? 2.916 -12.880 3.944 1.00 98.19 173 THR A O 1
ATOM 1423 N N . ASN A 1 174 ? 1.693 -14.398 2.856 1.00 97.81 174 ASN A N 1
ATOM 1424 C CA . ASN A 1 174 ? 2.471 -15.536 3.359 1.00 97.81 174 ASN A CA 1
ATOM 1425 C C . ASN A 1 174 ? 3.676 -15.857 2.461 1.00 97.81 174 ASN A C 1
ATOM 1427 O O . ASN A 1 174 ? 4.591 -16.552 2.888 1.00 97.81 174 ASN A O 1
ATOM 1431 N N . GLN A 1 175 ? 3.657 -15.371 1.219 1.00 96.81 175 GLN A N 1
ATOM 1432 C CA . GLN A 1 175 ? 4.719 -15.548 0.237 1.00 96.81 175 GLN A CA 1
ATOM 1433 C C . GLN A 1 175 ? 4.807 -14.303 -0.644 1.00 96.81 175 GLN A C 1
ATOM 1435 O O . GLN A 1 175 ? 3.783 -13.772 -1.083 1.00 96.81 175 GLN A O 1
ATOM 1440 N N . PHE A 1 176 ? 6.021 -13.832 -0.895 1.00 96.94 176 PHE A N 1
ATOM 1441 C CA . PHE A 1 176 ? 6.276 -12.715 -1.787 1.00 96.94 176 PHE A CA 1
ATOM 1442 C C . PHE A 1 176 ? 7.490 -13.062 -2.628 1.00 96.94 176 PHE A C 1
ATOM 1444 O O . PHE A 1 176 ? 8.567 -13.310 -2.087 1.00 96.94 176 PHE A O 1
ATOM 1451 N N . LYS A 1 177 ? 7.265 -13.155 -3.934 1.00 96.38 177 LYS A N 1
ATOM 1452 C CA . LYS A 1 177 ? 8.308 -13.390 -4.913 1.00 96.38 177 LYS A CA 1
ATOM 1453 C C . LYS A 1 177 ? 7.880 -12.805 -6.245 1.00 96.38 177 LYS A C 1
ATOM 1455 O O . LYS A 1 177 ? 6.815 -13.153 -6.754 1.00 96.38 177 LYS A O 1
ATOM 1460 N N . THR A 1 178 ? 8.717 -11.940 -6.781 1.00 96.12 178 THR A N 1
ATOM 1461 C CA . THR A 1 178 ? 8.559 -11.285 -8.078 1.00 96.12 178 THR A CA 1
ATOM 1462 C C . THR A 1 178 ? 9.884 -11.307 -8.820 1.00 96.12 178 THR A C 1
ATOM 1464 O O . THR A 1 178 ? 10.940 -11.486 -8.211 1.00 96.12 178 THR A O 1
ATOM 1467 N N . GLU A 1 179 ? 9.846 -11.151 -10.137 1.00 94.69 179 GLU A N 1
ATOM 1468 C CA . GLU A 1 179 ? 11.055 -10.856 -10.902 1.00 94.69 179 GLU A CA 1
ATOM 1469 C C . GLU A 1 179 ? 11.609 -9.473 -10.508 1.00 94.69 179 GLU A C 1
ATOM 1471 O O . GLU A 1 179 ? 10.894 -8.640 -9.957 1.00 94.69 179 GLU A O 1
ATOM 1476 N N . ILE A 1 180 ? 12.903 -9.230 -10.730 1.00 89.69 180 ILE A N 1
ATOM 1477 C CA . ILE A 1 180 ? 13.468 -7.882 -10.597 1.00 89.69 180 ILE A CA 1
ATOM 1478 C C . ILE A 1 180 ? 12.994 -7.064 -11.803 1.00 89.69 180 ILE A C 1
ATOM 1480 O O . ILE A 1 180 ? 13.335 -7.416 -12.927 1.00 89.69 180 ILE A O 1
ATOM 1484 N N . GLY A 1 181 ? 12.252 -5.982 -11.564 1.00 86.19 181 GLY A N 1
ATOM 1485 C CA . GLY A 1 181 ? 11.543 -5.218 -12.602 1.00 86.19 181 GLY A CA 1
ATOM 1486 C C . GLY A 1 181 ? 10.027 -5.284 -12.415 1.00 86.19 181 GLY A C 1
ATOM 1487 O O . GLY A 1 181 ? 9.341 -4.263 -12.524 1.00 86.19 181 GLY A O 1
ATOM 1488 N N . ASP A 1 182 ? 9.537 -6.446 -11.979 1.00 93.12 182 ASP A N 1
ATOM 1489 C CA . ASP A 1 182 ? 8.165 -6.654 -11.529 1.00 93.12 182 ASP A CA 1
ATOM 1490 C C . ASP A 1 182 ? 8.014 -6.231 -10.071 1.00 93.12 182 ASP A C 1
ATOM 1492 O O . ASP A 1 182 ? 8.882 -6.471 -9.229 1.00 93.12 182 ASP A O 1
ATOM 1496 N N . GLY A 1 183 ? 6.883 -5.617 -9.732 1.00 93.88 183 GLY A N 1
ATOM 1497 C CA . GLY A 1 183 ? 6.763 -5.029 -8.407 1.00 93.88 183 GLY A CA 1
ATOM 1498 C C . GLY A 1 183 ? 5.351 -4.739 -7.948 1.00 93.88 183 GLY A C 1
ATOM 1499 O O . GLY A 1 183 ? 4.441 -4.441 -8.724 1.00 93.88 183 GLY A O 1
ATOM 1500 N N . LEU A 1 184 ? 5.195 -4.788 -6.628 1.00 95.81 184 LEU A N 1
ATOM 1501 C CA . LEU A 1 184 ? 4.023 -4.318 -5.916 1.00 95.81 184 LEU A CA 1
ATOM 1502 C C . LEU A 1 184 ? 4.329 -2.962 -5.278 1.00 95.81 184 LEU A C 1
ATOM 1504 O O . LEU A 1 184 ? 5.154 -2.839 -4.373 1.00 95.81 184 LEU A O 1
ATOM 1508 N N . PHE A 1 185 ? 3.608 -1.942 -5.713 1.00 93.38 185 PHE A N 1
ATOM 1509 C CA . PHE A 1 185 ? 3.643 -0.609 -5.143 1.00 93.38 185 PHE A CA 1
ATOM 1510 C C . PHE A 1 185 ? 2.555 -0.490 -4.074 1.00 93.38 185 PHE A C 1
ATOM 1512 O O . PHE A 1 185 ? 1.361 -0.575 -4.370 1.00 93.38 185 PHE A O 1
ATOM 1519 N N . LEU A 1 186 ? 2.967 -0.261 -2.828 1.00 94.62 186 LEU A N 1
ATOM 1520 C CA . LEU A 1 186 ? 2.090 0.150 -1.736 1.00 94.62 186 LEU A CA 1
ATOM 1521 C C . LEU A 1 186 ? 2.062 1.678 -1.669 1.00 94.62 186 LEU A C 1
ATOM 1523 O O . LEU A 1 186 ? 3.065 2.316 -1.341 1.00 94.62 186 LEU A O 1
ATOM 1527 N N . ILE A 1 187 ? 0.905 2.255 -1.975 1.00 89.00 187 ILE A N 1
ATOM 1528 C CA . ILE A 1 187 ? 0.687 3.700 -2.031 1.00 89.00 187 ILE A CA 1
ATOM 1529 C C . ILE A 1 187 ? -0.219 4.104 -0.868 1.0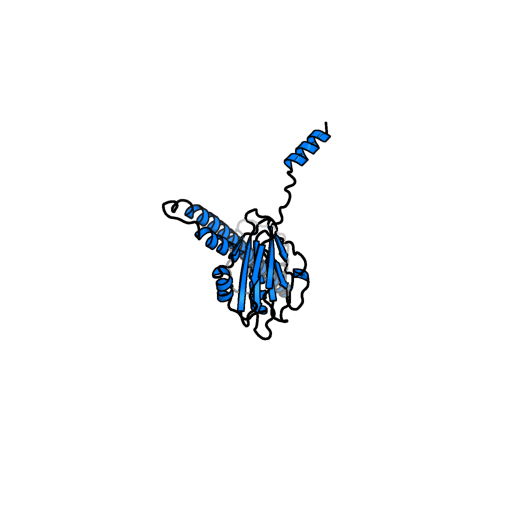0 89.00 187 ILE A C 1
ATOM 1531 O O . ILE A 1 187 ? -1.350 3.627 -0.742 1.00 89.00 187 ILE A O 1
ATOM 1535 N N . GLU A 1 188 ? 0.271 5.010 -0.025 1.00 87.38 188 GLU A N 1
ATOM 1536 C CA . GLU A 1 188 ? -0.438 5.519 1.147 1.00 87.38 188 GLU A CA 1
ATOM 1537 C C . GLU A 1 188 ? -0.331 7.049 1.208 1.00 87.38 188 GLU A C 1
ATOM 1539 O O . GLU A 1 188 ? 0.706 7.605 1.585 1.00 87.38 188 GLU A O 1
ATOM 1544 N N . GLY A 1 189 ? -1.401 7.755 0.835 1.00 81.25 189 GLY A N 1
ATOM 1545 C CA . GLY A 1 189 ? -1.347 9.212 0.685 1.00 81.25 189 GLY A CA 1
ATOM 1546 C C . GLY A 1 189 ? -0.277 9.611 -0.339 1.00 81.25 189 GLY A C 1
ATOM 1547 O O . GLY A 1 189 ? -0.356 9.204 -1.492 1.00 81.25 189 GLY A O 1
ATOM 1548 N N . PHE A 1 190 ? 0.738 10.364 0.096 1.00 77.81 190 PHE A N 1
ATOM 1549 C CA . PHE A 1 190 ? 1.878 10.772 -0.744 1.00 77.81 190 PHE A CA 1
ATOM 1550 C C . PHE A 1 190 ? 3.091 9.831 -0.659 1.00 77.81 190 PHE A C 1
ATOM 1552 O O . PHE A 1 190 ? 4.111 10.083 -1.294 1.00 77.81 190 PHE A O 1
ATOM 1559 N N . SER A 1 191 ? 3.030 8.778 0.161 1.00 81.81 191 SER A N 1
ATOM 1560 C CA . SER A 1 191 ? 4.123 7.810 0.288 1.00 81.81 191 SER A CA 1
ATOM 1561 C C . SER A 1 191 ? 3.932 6.658 -0.695 1.00 81.81 191 SER A C 1
ATOM 1563 O O . SER A 1 191 ? 2.864 6.050 -0.721 1.00 81.81 191 SER A O 1
ATOM 1565 N N . VAL A 1 192 ? 4.980 6.319 -1.448 1.00 84.88 192 VAL A N 1
ATOM 1566 C CA . VAL A 1 192 ? 5.018 5.148 -2.337 1.00 84.88 192 VAL A CA 1
ATOM 1567 C C . VAL A 1 192 ? 6.141 4.224 -1.885 1.00 84.88 192 VAL A C 1
ATOM 1569 O O . VAL A 1 192 ? 7.275 4.663 -1.701 1.00 84.88 192 VAL A O 1
ATOM 1572 N N . THR A 1 193 ? 5.824 2.946 -1.697 1.00 91.75 193 THR A N 1
ATOM 1573 C CA . THR A 1 193 ? 6.794 1.902 -1.349 1.00 91.75 193 THR A CA 1
ATOM 1574 C C . THR A 1 193 ? 6.783 0.830 -2.428 1.00 91.75 193 THR A C 1
ATOM 1576 O O . THR A 1 193 ? 5.764 0.173 -2.613 1.00 91.75 193 THR A O 1
ATOM 1579 N N . LEU A 1 194 ? 7.909 0.641 -3.114 1.00 93.75 194 LEU A N 1
ATOM 1580 C CA . LEU A 1 194 ? 8.122 -0.478 -4.035 1.00 93.75 194 LEU A CA 1
ATOM 1581 C C . LEU A 1 194 ? 8.559 -1.724 -3.252 1.00 93.75 194 LEU A C 1
ATOM 1583 O O . LEU A 1 194 ? 9.432 -1.630 -2.382 1.00 93.75 194 LEU A O 1
ATOM 1587 N N . LEU A 1 195 ? 7.936 -2.859 -3.560 1.00 95.75 195 LEU A N 1
ATOM 1588 C CA . LEU A 1 195 ? 8.265 -4.204 -3.094 1.00 95.75 195 LEU A CA 1
ATOM 1589 C C . LEU A 1 195 ? 8.497 -5.069 -4.342 1.00 95.75 195 LEU A C 1
ATOM 1591 O O . LEU A 1 195 ? 7.586 -5.197 -5.156 1.00 95.75 195 LEU A O 1
ATOM 1595 N N . GLU A 1 196 ? 9.691 -5.633 -4.500 1.00 95.19 196 GLU A N 1
ATOM 1596 C CA . GLU A 1 196 ? 10.102 -6.399 -5.691 1.00 95.19 196 GLU A CA 1
ATOM 1597 C C . GLU A 1 196 ? 11.061 -7.543 -5.315 1.00 95.19 196 GLU A C 1
ATOM 1599 O O . GLU A 1 196 ? 11.483 -7.652 -4.160 1.00 95.19 196 GLU A O 1
ATOM 1604 N N . GLY A 1 197 ? 11.424 -8.405 -6.271 1.00 93.94 197 GLY A N 1
ATOM 1605 C CA . GLY A 1 197 ? 12.284 -9.563 -6.010 1.00 93.94 197 GLY A CA 1
ATOM 1606 C C . GLY A 1 197 ? 11.773 -10.481 -4.885 1.00 93.94 197 GLY A C 1
ATOM 1607 O O . GLY A 1 197 ? 10.616 -10.900 -4.865 1.00 93.94 197 GLY A O 1
ATOM 1608 N N . ASP A 1 198 ? 12.653 -10.762 -3.920 1.00 95.25 198 ASP A N 1
ATOM 1609 C CA . ASP A 1 198 ? 12.373 -11.555 -2.713 1.00 95.25 198 ASP A CA 1
ATOM 1610 C C . ASP A 1 198 ? 12.209 -10.658 -1.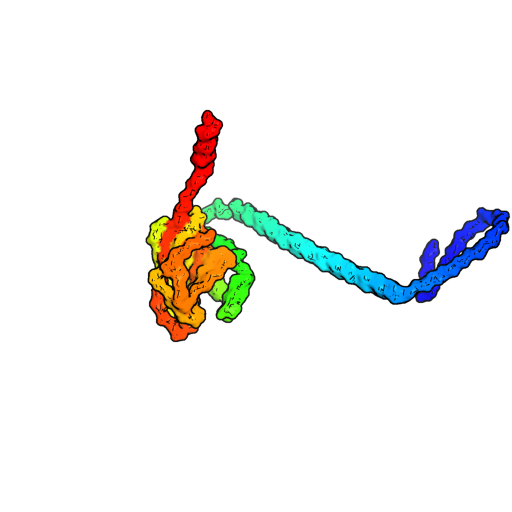460 1.00 95.25 198 ASP A C 1
ATOM 1612 O O . ASP A 1 198 ? 12.666 -11.001 -0.364 1.00 95.25 198 ASP A O 1
ATOM 1616 N N . ASP A 1 199 ? 11.603 -9.472 -1.593 1.00 95.62 199 ASP A N 1
ATOM 1617 C CA . ASP A 1 199 ? 11.418 -8.548 -0.467 1.00 95.62 199 ASP A CA 1
ATOM 1618 C C . ASP A 1 199 ? 10.579 -9.159 0.673 1.00 95.62 199 ASP A C 1
ATOM 1620 O O . ASP A 1 199 ? 9.405 -9.503 0.527 1.00 95.62 199 ASP A O 1
ATOM 1624 N N . GLN A 1 200 ? 11.184 -9.255 1.857 1.00 96.06 200 GLN A N 1
ATOM 1625 C CA . GLN A 1 200 ? 10.585 -9.904 3.024 1.00 96.06 200 GLN A CA 1
ATOM 1626 C C . GLN A 1 200 ? 9.638 -8.982 3.817 1.00 96.06 200 GLN A C 1
ATOM 1628 O O . GLN A 1 200 ? 8.953 -9.446 4.730 1.00 96.06 200 GLN A O 1
ATOM 1633 N N . ARG A 1 201 ? 9.567 -7.676 3.511 1.00 95.56 201 ARG A N 1
ATOM 1634 C CA . ARG A 1 201 ? 8.775 -6.702 4.290 1.00 95.56 201 ARG A CA 1
ATOM 1635 C C . ARG A 1 201 ? 7.293 -7.062 4.340 1.00 95.56 201 ARG A C 1
ATOM 1637 O O . ARG A 1 201 ? 6.683 -6.909 5.394 1.00 95.56 201 ARG A O 1
ATOM 1644 N N . LEU A 1 202 ? 6.734 -7.567 3.238 1.00 94.06 202 LEU A N 1
ATOM 1645 C CA . LEU A 1 202 ? 5.321 -7.951 3.148 1.00 94.06 202 LEU A CA 1
ATOM 1646 C C . LEU A 1 202 ? 5.028 -9.329 3.766 1.00 94.06 202 LEU A C 1
ATOM 1648 O O . LEU A 1 202 ? 3.863 -9.657 3.978 1.00 94.06 202 LEU A O 1
ATOM 1652 N N . LEU A 1 203 ? 6.059 -10.123 4.087 1.00 95.94 203 LEU A N 1
ATOM 1653 C CA . LEU A 1 203 ? 5.901 -11.353 4.879 1.00 95.94 203 LEU A CA 1
ATOM 1654 C C . LEU A 1 203 ? 5.643 -11.052 6.358 1.00 95.94 203 LEU A C 1
ATOM 1656 O O . LEU A 1 203 ? 5.130 -11.886 7.106 1.00 95.94 203 LEU A O 1
ATOM 1660 N N . HIS A 1 204 ? 5.982 -9.836 6.782 1.00 95.56 204 HIS A N 1
ATOM 1661 C CA . HIS A 1 204 ? 5.600 -9.285 8.067 1.00 95.56 204 HIS A CA 1
ATOM 1662 C C . HIS A 1 204 ? 4.379 -8.375 7.909 1.00 95.56 204 HIS A C 1
ATOM 1664 O O . HIS A 1 204 ? 4.097 -7.838 6.840 1.00 95.56 204 HIS A O 1
ATOM 1670 N N . ARG A 1 205 ? 3.628 -8.189 8.998 1.00 96.75 205 ARG A N 1
ATOM 1671 C CA . ARG A 1 205 ? 2.458 -7.306 8.986 1.00 96.75 205 ARG A CA 1
ATOM 1672 C C . ARG A 1 205 ? 2.891 -5.850 8.904 1.00 96.75 205 ARG A C 1
ATOM 1674 O O . ARG A 1 205 ? 3.389 -5.293 9.881 1.00 96.75 205 ARG A O 1
ATOM 1681 N N . ILE A 1 206 ? 2.648 -5.229 7.757 1.00 96.69 206 ILE A N 1
ATOM 1682 C CA . ILE A 1 206 ? 2.837 -3.796 7.559 1.00 96.69 206 ILE A CA 1
ATOM 1683 C C . ILE A 1 206 ? 1.598 -3.084 8.092 1.00 96.69 206 ILE A C 1
ATOM 1685 O O . ILE A 1 206 ? 0.482 -3.356 7.655 1.00 96.69 206 ILE A O 1
ATOM 1689 N N . THR A 1 207 ? 1.790 -2.174 9.045 1.00 97.44 207 THR A N 1
ATOM 1690 C CA . THR A 1 207 ? 0.718 -1.289 9.512 1.00 97.44 207 THR A CA 1
ATOM 1691 C C . THR A 1 207 ? 0.686 -0.034 8.658 1.00 97.44 207 THR A C 1
ATOM 1693 O O . THR A 1 207 ? 1.666 0.711 8.615 1.00 97.44 207 THR A O 1
ATOM 1696 N N . SER A 1 208 ? -0.458 0.225 8.036 1.00 95.88 208 SER A N 1
ATOM 1697 C CA . SER A 1 208 ? -0.675 1.401 7.214 1.00 95.88 208 SER A CA 1
ATOM 1698 C C . SER A 1 208 ? -0.575 2.691 8.036 1.00 95.88 208 SER A C 1
ATOM 1700 O O . SER A 1 208 ? -0.947 2.763 9.216 1.00 95.88 208 SER A O 1
ATOM 1702 N N . LYS A 1 209 ? -0.083 3.754 7.404 1.00 93.62 209 LYS A N 1
ATOM 1703 C CA . LYS A 1 209 ? -0.093 5.110 7.973 1.00 93.62 209 LYS A CA 1
ATOM 1704 C C . LYS A 1 209 ? -1.462 5.766 7.818 1.00 93.62 209 LYS A C 1
ATOM 1706 O O . LYS A 1 209 ? -1.838 6.581 8.661 1.00 93.62 209 LYS A O 1
ATOM 1711 N N . HIS A 1 210 ? -2.200 5.375 6.780 1.00 92.06 210 HIS A N 1
ATOM 1712 C CA . HIS A 1 210 ? -3.485 5.949 6.397 1.00 92.06 210 HIS A CA 1
ATOM 1713 C C . HIS A 1 210 ? -4.613 4.909 6.419 1.00 92.06 210 HIS A C 1
ATOM 1715 O O . HIS A 1 210 ? -4.380 3.702 6.384 1.00 92.06 210 HIS A O 1
ATOM 1721 N N . SER A 1 211 ? -5.855 5.389 6.470 1.00 92.12 211 SER A N 1
ATOM 1722 C CA . SER A 1 211 ? -7.072 4.566 6.405 1.00 92.12 211 SER A CA 1
ATOM 1723 C C . SER A 1 211 ? -7.464 4.153 4.987 1.00 92.12 211 SER A C 1
ATOM 1725 O O . SER A 1 211 ? -8.430 3.416 4.803 1.00 92.12 211 SER A O 1
ATOM 1727 N N . LYS A 1 212 ? -6.722 4.629 3.986 1.00 90.31 212 LYS A N 1
ATOM 1728 C CA . LYS A 1 212 ? -6.900 4.344 2.564 1.00 90.31 212 LYS A CA 1
ATOM 1729 C C . LYS A 1 212 ? -5.539 4.010 1.977 1.00 90.31 212 LYS A C 1
ATOM 1731 O O . LYS A 1 212 ? -4.576 4.732 2.242 1.00 90.31 212 LYS A O 1
ATOM 1736 N N . ILE A 1 213 ? -5.479 2.942 1.200 1.00 93.44 213 ILE A N 1
ATOM 1737 C CA . ILE A 1 213 ? -4.261 2.464 0.547 1.00 93.44 213 ILE A CA 1
ATOM 1738 C C . ILE A 1 213 ? -4.588 1.981 -0.863 1.00 93.44 213 ILE A C 1
ATOM 1740 O O . ILE A 1 213 ? -5.705 1.526 -1.134 1.00 93.44 213 ILE A O 1
ATOM 1744 N N . VAL A 1 214 ? -3.590 2.040 -1.738 1.00 90.81 214 VAL A N 1
ATOM 1745 C CA . VAL A 1 214 ? -3.638 1.419 -3.061 1.00 90.81 214 VAL A CA 1
ATOM 1746 C C . VAL A 1 214 ? -2.494 0.431 -3.175 1.00 90.81 214 VAL A C 1
ATOM 1748 O O . VAL A 1 214 ? -1.356 0.741 -2.827 1.00 90.81 214 VAL A O 1
ATOM 1751 N N . LEU A 1 215 ? -2.814 -0.759 -3.661 1.00 94.50 215 LEU A N 1
ATOM 1752 C CA . LEU A 1 215 ? -1.846 -1.759 -4.072 1.00 94.50 215 LEU A CA 1
ATOM 1753 C C . LEU A 1 215 ? -1.864 -1.815 -5.595 1.00 94.50 215 LEU A C 1
ATOM 1755 O O . LEU A 1 215 ? -2.885 -2.165 -6.187 1.00 94.50 215 LEU A O 1
ATOM 1759 N N . TYR A 1 216 ? -0.755 -1.432 -6.216 1.00 91.88 216 TYR A N 1
ATOM 1760 C CA . TYR A 1 216 ? -0.587 -1.469 -7.663 1.00 91.88 216 TYR A CA 1
ATOM 1761 C C . TYR A 1 216 ? 0.491 -2.488 -8.011 1.00 91.88 216 TYR A C 1
ATOM 1763 O O . TYR A 1 216 ? 1.630 -2.339 -7.589 1.00 91.88 216 TYR A O 1
ATOM 1771 N N . PHE A 1 217 ? 0.126 -3.542 -8.728 1.00 93.50 217 PHE A N 1
ATOM 1772 C CA . PHE A 1 217 ? 1.052 -4.564 -9.196 1.00 93.50 217 PHE A CA 1
ATOM 1773 C C . PHE A 1 217 ? 1.340 -4.350 -10.677 1.00 93.50 217 PHE A C 1
ATOM 1775 O O . PHE A 1 217 ? 0.401 -4.144 -11.447 1.00 93.50 217 PHE A O 1
ATOM 1782 N N . CYS A 1 218 ? 2.612 -4.415 -11.052 1.00 91.69 218 CYS A N 1
ATOM 1783 C CA . CYS A 1 218 ? 3.089 -4.254 -12.419 1.00 91.69 218 CYS A CA 1
ATOM 1784 C C . CYS A 1 218 ? 3.998 -5.430 -12.777 1.00 91.69 218 CYS A C 1
ATOM 1786 O O . CYS A 1 218 ? 4.836 -5.808 -11.954 1.00 91.69 218 CYS A O 1
ATOM 1788 N N . SER A 1 219 ? 3.822 -5.982 -13.980 1.00 92.88 219 SER A N 1
ATOM 1789 C CA . SER A 1 219 ? 4.683 -7.034 -14.522 1.00 92.88 219 SER A CA 1
ATOM 1790 C C . SER A 1 219 ? 5.079 -6.746 -15.968 1.00 92.88 219 SER A C 1
ATOM 1792 O O . SER A 1 219 ? 4.211 -6.449 -16.795 1.00 92.88 219 SER A O 1
ATOM 1794 N N . ASP A 1 220 ? 6.372 -6.835 -16.274 1.00 83.56 220 ASP A N 1
ATOM 1795 C CA . ASP A 1 220 ? 6.975 -6.522 -17.568 1.00 83.56 220 ASP A CA 1
ATOM 1796 C C . ASP A 1 220 ? 7.133 -7.736 -18.503 1.00 83.56 220 ASP A C 1
ATOM 1798 O O . ASP A 1 220 ? 7.365 -7.529 -19.693 1.00 83.56 220 ASP A O 1
ATOM 1802 N N . GLY A 1 221 ? 6.883 -8.960 -18.017 1.00 69.00 221 GLY A N 1
ATOM 1803 C CA . GLY A 1 221 ? 6.582 -10.152 -18.822 1.00 69.00 221 GLY A CA 1
ATOM 1804 C C . GLY A 1 221 ? 7.735 -11.109 -19.152 1.00 69.00 221 GLY A C 1
ATOM 1805 O O . GLY A 1 221 ? 7.590 -11.896 -20.092 1.00 69.00 221 GLY A O 1
ATOM 1806 N N . SER A 1 222 ? 8.868 -11.078 -18.440 1.00 80.75 222 SER A N 1
ATOM 1807 C CA . SER A 1 222 ? 9.944 -12.070 -18.644 1.00 80.75 222 SER A CA 1
ATOM 1808 C C . SER A 1 222 ? 9.774 -13.359 -17.832 1.00 80.75 222 SER A C 1
ATOM 1810 O O . SER A 1 222 ? 9.980 -14.450 -18.377 1.00 80.75 222 SER A O 1
ATOM 1812 N N . VAL A 1 223 ? 9.405 -13.274 -16.550 1.00 90.75 223 VAL A N 1
ATOM 1813 C CA . VAL A 1 223 ? 9.260 -14.422 -15.644 1.00 90.75 223 VAL A CA 1
ATOM 1814 C C . VAL A 1 223 ? 8.068 -14.241 -14.701 1.00 90.75 223 VAL A C 1
ATOM 1816 O O . VAL A 1 223 ? 8.034 -13.354 -13.854 1.00 90.75 223 VAL A O 1
ATOM 1819 N N . VAL A 1 224 ? 7.122 -15.182 -14.759 1.00 92.31 224 VAL A N 1
ATOM 1820 C CA . VAL A 1 224 ? 5.940 -15.209 -13.879 1.00 92.31 224 VAL A CA 1
ATOM 1821 C C . VAL A 1 224 ? 6.145 -16.145 -12.696 1.00 92.31 224 VAL A C 1
ATOM 1823 O O . VAL A 1 224 ? 6.507 -17.313 -12.864 1.00 92.31 224 VAL A O 1
ATOM 1826 N N . PHE A 1 225 ? 5.823 -15.663 -11.496 1.00 94.44 225 PHE A N 1
ATOM 1827 C CA . PHE A 1 225 ? 5.757 -16.476 -10.280 1.00 94.44 225 PHE A CA 1
ATOM 1828 C C . PHE A 1 225 ? 4.309 -16.808 -9.887 1.00 94.44 225 PHE A C 1
ATOM 1830 O O . PHE A 1 225 ? 3.363 -16.634 -10.650 1.00 94.44 225 PHE A O 1
ATOM 1837 N N . SER A 1 226 ? 4.117 -17.357 -8.688 1.00 95.69 226 SER A N 1
ATOM 1838 C CA . SER A 1 226 ? 2.784 -17.637 -8.155 1.00 95.69 226 SER A CA 1
ATOM 1839 C C . SER A 1 226 ? 1.997 -16.358 -7.875 1.00 95.69 226 SER A C 1
ATOM 1841 O O . SER A 1 226 ? 2.569 -15.372 -7.409 1.00 95.69 226 SER A O 1
ATOM 1843 N N . ASP A 1 227 ? 0.675 -16.433 -8.031 1.00 97.25 227 ASP A N 1
ATOM 1844 C CA . ASP A 1 227 ? -0.251 -15.378 -7.619 1.00 97.25 227 ASP A CA 1
ATOM 1845 C C . ASP A 1 227 ? -0.014 -14.936 -6.158 1.00 97.25 227 ASP A C 1
ATOM 1847 O O . ASP A 1 227 ? 0.262 -15.748 -5.262 1.00 97.25 227 ASP A O 1
ATOM 1851 N N . LEU A 1 228 ? -0.159 -13.634 -5.905 1.00 97.12 228 LEU A N 1
ATOM 1852 C CA . LEU A 1 228 ? 0.061 -13.039 -4.588 1.00 97.12 228 LEU A CA 1
ATOM 1853 C C . LEU A 1 228 ? -1.254 -13.017 -3.804 1.00 97.12 228 LEU A C 1
ATOM 1855 O O . LEU A 1 228 ? -2.218 -12.368 -4.207 1.00 97.12 228 LEU A O 1
ATOM 1859 N N . VAL A 1 229 ? -1.297 -13.693 -2.655 1.00 98.19 229 VAL A N 1
ATOM 1860 C CA . VAL A 1 229 ? -2.459 -13.659 -1.753 1.00 98.19 229 VAL A CA 1
ATOM 1861 C C . VAL A 1 229 ? -2.234 -12.595 -0.688 1.00 98.19 229 VAL A C 1
ATOM 1863 O O . VAL A 1 229 ? -1.454 -12.788 0.244 1.00 98.19 229 VAL A O 1
ATOM 1866 N N . ILE A 1 230 ? -2.938 -11.474 -0.817 1.00 98.44 230 ILE A N 1
ATOM 1867 C CA . ILE A 1 230 ? -2.837 -10.354 0.111 1.00 98.44 230 ILE A CA 1
ATOM 1868 C C . ILE A 1 230 ? -3.873 -10.518 1.211 1.00 98.44 230 ILE A C 1
ATOM 1870 O O . ILE A 1 230 ? -5.076 -10.535 0.955 1.00 98.44 230 ILE A O 1
ATOM 1874 N N . TYR A 1 231 ? -3.398 -10.587 2.446 1.00 98.62 231 TYR A N 1
ATOM 1875 C CA . TYR A 1 231 ? -4.209 -10.534 3.650 1.00 98.62 231 TYR A CA 1
ATOM 1876 C C . TYR A 1 231 ? -4.239 -9.112 4.184 1.00 98.62 231 TYR A C 1
ATOM 1878 O O . TYR A 1 231 ? -3.229 -8.407 4.187 1.00 98.62 231 TYR A O 1
ATOM 1886 N N . TYR A 1 232 ? -5.399 -8.700 4.676 1.00 98.44 232 TYR A N 1
ATOM 1887 C CA . TYR A 1 232 ? -5.574 -7.388 5.268 1.00 98.44 232 TYR A CA 1
ATOM 1888 C C . TYR A 1 232 ? -6.636 -7.408 6.366 1.00 98.44 232 TYR A C 1
ATOM 1890 O O . TYR A 1 232 ? -7.574 -8.208 6.349 1.00 98.44 232 TYR A O 1
ATOM 1898 N N . LYS A 1 233 ? -6.497 -6.506 7.336 1.00 98.00 233 LYS A N 1
ATOM 1899 C CA . LYS A 1 233 ? -7.536 -6.221 8.334 1.00 98.00 233 LYS A CA 1
ATOM 1900 C C . LYS A 1 233 ? -7.419 -4.800 8.853 1.00 98.00 233 LYS A C 1
ATOM 1902 O O . LYS A 1 233 ? -6.348 -4.205 8.844 1.00 98.00 233 LYS A O 1
ATOM 1907 N N . GLU A 1 234 ? -8.517 -4.286 9.369 1.00 97.62 234 GLU A N 1
ATOM 1908 C CA . GLU A 1 234 ? -8.556 -3.032 10.105 1.00 97.62 234 GLU A CA 1
ATOM 1909 C C . GLU A 1 234 ? -8.000 -3.214 11.528 1.00 97.62 234 GLU A C 1
ATOM 1911 O O . GLU A 1 234 ? -8.312 -4.188 12.217 1.00 97.62 234 GLU A O 1
ATOM 1916 N N . ILE A 1 235 ? -7.191 -2.262 11.990 1.00 96.25 235 ILE A N 1
ATOM 1917 C CA . ILE A 1 235 ? -6.706 -2.195 13.369 1.00 96.25 235 ILE A CA 1
ATOM 1918 C C . ILE A 1 235 ? -7.645 -1.288 14.151 1.00 96.25 235 ILE A C 1
ATOM 1920 O O . ILE A 1 235 ? -7.629 -0.069 13.980 1.00 96.25 235 ILE A O 1
ATOM 1924 N N . THR A 1 236 ? -8.436 -1.857 15.057 1.00 88.69 236 THR A N 1
ATOM 1925 C CA . THR A 1 236 ? -9.226 -1.051 15.988 1.00 88.69 236 THR A CA 1
ATOM 1926 C C . THR A 1 236 ? -8.280 -0.353 16.957 1.00 88.69 236 THR A C 1
ATOM 1928 O O . THR A 1 236 ? -7.752 -0.957 17.890 1.00 88.69 236 THR A O 1
ATOM 1931 N N . ILE A 1 237 ? -8.050 0.939 16.737 1.00 80.12 237 ILE A N 1
ATOM 1932 C CA . ILE A 1 237 ? -7.354 1.761 17.718 1.00 80.12 237 ILE A CA 1
ATOM 1933 C C . ILE A 1 237 ? -8.333 1.909 18.873 1.00 80.12 237 ILE A C 1
ATOM 1935 O O . ILE A 1 237 ? -9.367 2.562 18.724 1.00 80.12 237 ILE A O 1
ATOM 1939 N N . ALA A 1 238 ? -8.030 1.281 20.012 1.00 74.69 238 ALA A N 1
ATOM 1940 C CA . ALA A 1 238 ? -8.758 1.546 21.241 1.00 74.69 238 ALA A CA 1
ATOM 1941 C C . ALA A 1 238 ? -8.695 3.058 21.463 1.00 74.69 238 ALA A C 1
ATOM 1943 O O . ALA A 1 238 ? -7.634 3.605 21.785 1.00 74.69 238 ALA A O 1
ATOM 1944 N N . ARG A 1 239 ? -9.809 3.755 21.209 1.00 66.88 239 ARG A N 1
ATOM 1945 C CA . ARG A 1 239 ? -9.925 5.160 21.567 1.00 66.88 239 ARG A CA 1
ATOM 1946 C C . ARG A 1 239 ? -9.739 5.164 23.073 1.00 66.88 239 ARG A C 1
ATOM 1948 O O . ARG A 1 239 ? -10.608 4.710 23.806 1.00 66.88 239 ARG A O 1
ATOM 1955 N N . LYS A 1 240 ? -8.569 5.609 23.541 1.00 58.62 240 LYS A N 1
ATOM 1956 C CA . LYS A 1 240 ? -8.439 6.068 24.919 1.00 58.62 240 LYS A CA 1
ATOM 1957 C C . LYS A 1 240 ? -9.457 7.186 25.019 1.00 58.62 240 LYS A C 1
ATOM 1959 O O . LYS A 1 240 ? -9.180 8.285 24.538 1.00 58.62 240 LYS A O 1
ATOM 1964 N N . ASP A 1 241 ? -10.638 6.877 25.543 1.00 63.38 241 ASP A N 1
ATOM 1965 C CA . ASP A 1 241 ? -11.652 7.875 25.818 1.00 63.38 241 ASP A CA 1
ATOM 1966 C C . ASP A 1 241 ? -11.000 8.887 26.746 1.00 63.38 241 ASP A C 1
ATOM 1968 O O . ASP A 1 241 ? -10.794 8.654 27.940 1.00 63.38 241 ASP A O 1
ATOM 1972 N N . LYS A 1 242 ? -10.599 10.018 26.160 1.00 59.03 242 LYS A N 1
ATOM 1973 C CA . LYS A 1 242 ? -10.010 11.136 26.895 1.00 59.03 242 LYS A CA 1
ATOM 1974 C C . LYS A 1 242 ? -10.975 11.613 27.978 1.00 59.03 242 LYS A C 1
ATOM 1976 O O . LYS A 1 242 ? -10.522 12.154 28.975 1.00 59.03 242 LYS A O 1
ATOM 1981 N N . THR A 1 243 ? -12.267 11.342 27.814 1.00 64.44 243 THR A N 1
ATOM 1982 C CA . THR A 1 243 ? -13.322 11.548 28.801 1.00 64.44 243 THR A CA 1
ATOM 1983 C C . THR A 1 243 ? -13.112 10.694 30.049 1.00 64.44 243 THR A C 1
ATOM 1985 O O . THR A 1 243 ? -13.103 11.237 31.144 1.00 64.44 243 THR A O 1
ATOM 1988 N N . VAL A 1 244 ? -12.844 9.389 29.916 1.00 61.12 244 VAL A N 1
ATOM 1989 C CA . VAL A 1 244 ? -12.609 8.500 31.070 1.00 61.12 244 VAL A CA 1
ATOM 1990 C C . VAL A 1 244 ? -11.279 8.827 31.744 1.00 61.12 244 VAL A C 1
ATOM 1992 O O . VAL A 1 244 ? -11.203 8.882 32.966 1.00 61.12 244 VAL A O 1
ATOM 1995 N N . LEU A 1 245 ? -10.234 9.120 30.964 1.00 61.34 245 LEU A N 1
ATOM 1996 C CA . LEU A 1 245 ? -8.940 9.519 31.525 1.00 61.34 245 LEU A CA 1
ATOM 1997 C C . LEU A 1 245 ? -8.987 10.915 32.173 1.00 61.34 245 LEU A C 1
ATOM 1999 O O . LEU A 1 245 ? -8.256 11.169 33.125 1.00 61.34 245 LEU A O 1
ATOM 2003 N N . GLY A 1 246 ? -9.830 11.811 31.655 1.00 69.81 246 GLY A N 1
ATOM 2004 C CA . GLY A 1 246 ? -10.116 13.119 32.237 1.00 69.81 246 GLY A CA 1
ATOM 2005 C C . GLY A 1 246 ? -10.864 12.981 33.557 1.00 69.81 246 GLY A C 1
ATOM 2006 O O . GLY A 1 246 ? -10.385 13.487 34.561 1.00 69.81 246 GLY A O 1
ATOM 2007 N N . ILE A 1 247 ? -11.950 12.202 33.579 1.00 71.12 247 ILE A N 1
ATOM 2008 C CA . ILE A 1 247 ? -12.739 11.915 34.786 1.00 71.12 247 ILE A CA 1
ATOM 2009 C C . ILE A 1 247 ? -11.881 11.229 35.858 1.00 71.12 247 ILE A C 1
ATOM 2011 O O . ILE A 1 247 ? -11.898 11.652 37.007 1.00 71.12 247 ILE A O 1
ATOM 2015 N N . LEU A 1 248 ? -11.070 10.228 35.500 1.00 69.94 248 LEU A N 1
ATOM 2016 C CA . LEU A 1 248 ? -10.170 9.559 36.449 1.00 69.94 248 LEU A CA 1
ATOM 2017 C C . LEU A 1 248 ? -9.071 10.485 36.983 1.00 69.94 248 LEU A C 1
ATOM 2019 O O . LEU A 1 248 ? -8.676 10.348 38.134 1.00 69.94 248 LEU A O 1
ATOM 2023 N N . LYS A 1 249 ? -8.579 11.435 36.177 1.00 75.50 249 LYS A N 1
ATOM 2024 C CA . LYS A 1 249 ? -7.640 12.457 36.660 1.00 75.50 249 LYS A CA 1
ATOM 2025 C C . LYS A 1 249 ? -8.312 13.457 37.594 1.00 75.50 249 LYS A C 1
ATOM 2027 O O . LYS A 1 249 ? -7.676 13.870 38.552 1.00 75.50 249 LYS A O 1
ATOM 2032 N N . THR A 1 250 ? -9.563 13.831 37.329 1.00 75.94 250 THR A N 1
ATOM 2033 C CA . THR A 1 250 ? -10.336 14.718 38.208 1.00 75.94 250 THR A CA 1
ATOM 2034 C C . THR A 1 250 ? -10.649 14.040 39.542 1.00 75.94 250 THR A C 1
ATOM 2036 O O . THR A 1 250 ? -10.454 14.654 40.578 1.00 75.94 250 THR A O 1
ATOM 2039 N N . LEU A 1 251 ? -11.029 12.758 39.529 1.00 78.56 251 LEU A N 1
ATOM 2040 C CA . LEU A 1 251 ? -11.330 11.981 40.740 1.00 78.56 251 LEU A CA 1
ATOM 2041 C C . LEU A 1 251 ? -10.095 11.603 41.574 1.00 78.56 251 LEU A C 1
ATOM 2043 O O . LEU A 1 251 ? -10.241 11.250 42.734 1.00 78.56 251 LEU A O 1
ATOM 2047 N N . ALA A 1 252 ? -8.890 11.632 41.000 1.00 77.69 252 ALA A N 1
ATOM 2048 C CA . ALA A 1 252 ? -7.646 11.343 41.722 1.00 77.69 252 ALA A CA 1
ATOM 2049 C C . ALA A 1 252 ? -6.988 12.591 42.350 1.00 77.69 252 ALA A C 1
ATOM 2051 O O . ALA A 1 252 ? -5.909 12.477 42.929 1.00 77.69 252 ALA A O 1
ATOM 2052 N N . LEU A 1 253 ? -7.587 13.776 42.178 1.00 72.44 253 LEU A N 1
ATOM 2053 C CA . LEU A 1 253 ? -7.115 15.058 42.722 1.00 72.44 253 LEU A CA 1
ATOM 2054 C C . LEU A 1 253 ? -7.984 15.581 43.883 1.00 72.44 253 LEU A C 1
ATOM 2056 O O . LEU A 1 253 ? -7.674 16.645 44.419 1.00 72.44 253 LEU A O 1
ATOM 2060 N N . GLU A 1 254 ? -9.030 14.844 44.263 1.00 53.75 254 GLU A N 1
ATOM 2061 C CA . GLU A 1 254 ? -9.833 15.035 45.484 1.00 53.75 254 GLU A CA 1
ATOM 2062 C C . GLU A 1 254 ? -9.418 14.019 46.557 1.00 53.75 254 GLU A C 1
ATOM 2064 O O . GLU A 1 254 ? -9.393 14.409 47.746 1.00 53.75 254 GLU A O 1
#

Secondary structure (DSSP, 8-state):
-PPP-SSS---------S-------------------HHHHHHHHHHHHHHHHHHHHHHHHHHHHHHHHHHHHHHHHHHHHHTSS--SSS--SSHHHHHHHHHHHHT--HHHHHHHHHH----HHHHHHHHHH---EEEE-SS-EEEEE---TT-EEEEEEEETT---EEEEES-----SS-EEEEEETTEEEEEETT-GGGGS-EEPSSSEEEEEEE--SS---PPEEEEEEE-------HHHHHHHHHHT--

InterPro domains:
  IPR035914 Spermadhesin, CUB domain superfamily [SSF49854] (146-234)

Organism: NCBI:txid299467

Sequence (254 aa):
MFTYVSNDYIECTMLFDDNFVDTKRSKQSHCRVVEINKTYLLIAVIVLVVFLIAFICTGLIFIHFKLIQAEESVTENVVTKIEISTASSTTIKDKSSALEMLLASSYFNEQVYSMFSKIYNEDFGHFLFILFGSRNYFIAKPAIQNFTIPYRDHKNFAYFIRSDSNNKMEIWTNQFKTEIGDGLFLIEGFSVTLLEGDDQRLLHRITSKHSKIVLYFCSDGSVVFSDLVIYYKEITIARKDKTVLGILKTLALE

Radius of gyration: 36.49 Å; Cα contacts (8 Å, |Δi|>4): 284; chains: 1; bounding box: 69×116×72 Å